Protein AF-A0A8B7TXT2-F1 (afdb_monomer)

Solvent-accessible surface area (backbone atoms only — not comparable to full-atom values): 15147 Å² total; per-residue (Å²): 111,70,70,53,47,56,46,61,75,73,48,87,70,88,47,69,40,81,51,69,92,66,70,49,79,42,68,74,52,73,69,50,49,53,49,41,56,49,50,52,53,50,41,53,75,56,65,44,59,20,39,30,35,56,50,31,42,96,81,23,42,71,32,60,69,63,49,44,56,52,48,63,69,48,54,93,42,52,37,31,38,22,54,48,56,33,70,84,75,78,83,69,78,83,74,78,90,77,86,91,83,85,85,86,85,90,86,89,81,90,74,87,79,78,81,76,83,74,83,67,81,56,61,40,24,47,59,32,59,38,72,52,60,72,65,43,50,56,48,41,50,74,63,64,35,52,30,38,38,29,13,35,62,44,93,21,23,72,76,9,29,70,50,42,21,53,49,39,68,67,35,70,79,70,33,45,52,23,44,28,31,87,49,42,80,89,46,42,65,63,42,38,72,66,33,67,47,92,50,74,45,67,71,46,61,44,82,41,78,51,90,67,85,76,82,75,83,91,65,77,86,75,98,56,91,86,61,66,92,52,56,43,80,42,74,34,69,66,54,48,52,52,41,50,54,56,46,62,74,66,78,112

Radius of gyration: 21.31 Å; Cα contacts (8 Å, |Δi|>4): 380; chains: 1; bounding box: 60×51×44 Å

Foldseek 3Di:
DVVLLVVVVVDDDAAEDEQDQDEAAQADDPVSLVSSLVVLLVCVVSPHQAYEEFHADPQQAGPLVSLLVNVVSNPPHAYEQWWAQYDPPDPDPPPDDDDDDDDDDDDDDDDDPPPPPPPPRQTAGSLLSHPDNLVRLVSCLVSDHQEYEHCLNDS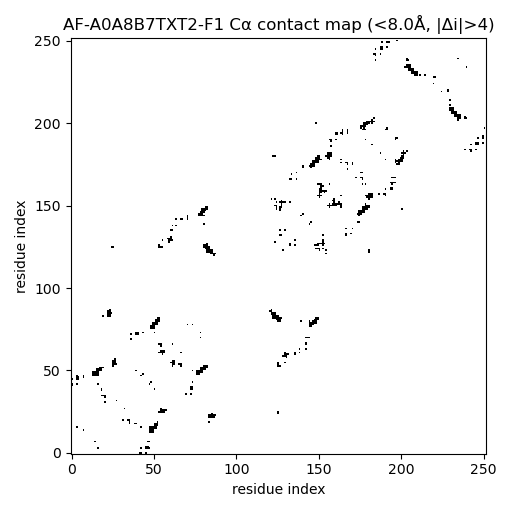HVQVNLVSLQVSCVSCVNSHQYAGGHPDFLVCLLVSCVSRVHPHYDDQQWDKDFAPDPDDDLVDDDDDDNSDDPRIDIDRDPVRVVSSVVSSVVRND

Sequence (252 aa):
MGVLQVVKQSVQIPVFVMIRPRGGDFLYSDREIEVMKTDIRLAKLYGADGLVFGALTEDGHIDKELCMSLVAICRPLPVTFHRGKGLLADMQPRKGSFPPSLQQPNVQSPCPSTSRNISSVLFISAFDMVHDPVAALETLLTLGFERVLTSGCDSSALEGLPLIKRLIDQAKGRIVVMPGGGITDRNLQRILEGSGATEFHCSARSSRDSGMKFRNSSVAMGASLANSEYSLKVTDVAKVRTLNAIAKNILV

Mean predicted aligned error: 9.63 Å

InterPro domains:
  IPR005627 CutC-like [PF03932] (2-91)
  IPR005627 CutC-like [PF03932] (121-205)
  IPR005627 CutC-like [PTHR12598] (122-251)
  IPR036822 CutC-like domain superfamily [G3DSA:3.20.20.380] (1-95)
  IPR036822 CutC-like domain superfamily [G3DSA:3.20.20.380] (113-252)
  IPR036822 CutC-like domain superfamily [SSF110395] (1-84)
  IPR036822 CutC-like domain superfamily [SSF110395] (120-248)

Organism: Castor canadensis (NCBI:txid51338)

Nearest PDB structures (foldseek):
  3iwp-assembly4_B  TM=9.963E-01  e=4.853E-33  Homo sapiens
  3iwp-assembly4_A  TM=9.933E-01  e=7.835E-33  Homo sapiens
  3iwp-assembly5_C  TM=9.951E-01  e=8.832E-33  Homo sapiens
  3iwp-assembly5_D  TM=9.952E-01  e=3.106E-32  Homo sapiens
  3iwp-assembly3_I  TM=9.930E-01  e=1.231E-31  Homo sapiens

Secondary structure (DSSP, 8-state):
-HHHHHHHHH--S--EEE--SSSS-S---HHHHHHHHHHHHHHHHTT-SEEEE--B-TTS-B-HHHHHHHHHHHTTS-EEE-------------PPP----------------------------TGGG-S-HHHHHHHHHHHT-SEEEESSSSSSTTTTHHHHHHHHHHHTTSSEEEEBSS--TTTHHHHHHHH--S--B---EEEEE-S-SS---S---SS-TTS-TTEEEEE-HHHHHHHHHHHHHH--

pLDDT: mean 82.76, std 24.38, range [23.81, 98.44]

Structure (mmCIF, N/CA/C/O backbone):
data_AF-A0A8B7TXT2-F1
#
_entry.id   AF-A0A8B7TXT2-F1
#
loop_
_atom_site.group_PDB
_atom_site.id
_atom_site.type_symbol
_atom_site.label_atom_id
_atom_site.label_alt_id
_atom_site.label_comp_id
_atom_site.label_asym_id
_atom_site.label_entity_id
_atom_site.label_seq_id
_atom_site.pdbx_PDB_ins_code
_atom_site.Cartn_x
_atom_site.Cartn_y
_atom_site.Cartn_z
_atom_site.occupancy
_atom_site.B_iso_or_equiv
_atom_site.auth_seq_id
_atom_site.auth_comp_id
_atom_site.auth_asym_id
_atom_site.auth_atom_id
_atom_site.pdbx_PDB_model_num
ATOM 1 N N . MET A 1 1 ? 5.203 -16.714 -3.220 1.00 90.94 1 MET A N 1
ATOM 2 C CA . MET A 1 1 ? 3.821 -17.244 -3.119 1.00 90.94 1 MET A CA 1
ATOM 3 C C . MET A 1 1 ? 3.490 -17.965 -1.814 1.00 90.94 1 MET A C 1
ATOM 5 O O . MET A 1 1 ? 2.413 -17.703 -1.301 1.00 90.94 1 MET A O 1
ATOM 9 N N . GLY A 1 2 ? 4.368 -18.791 -1.222 1.00 96.44 2 GLY A N 1
ATOM 10 C CA . GLY A 1 2 ? 4.027 -19.555 -0.001 1.00 96.44 2 GLY A CA 1
ATOM 11 C C . GLY A 1 2 ? 3.488 -18.729 1.181 1.00 96.44 2 GLY A C 1
ATOM 12 O O . GLY A 1 2 ? 2.535 -19.143 1.831 1.00 96.44 2 GLY A O 1
ATOM 13 N N . VAL A 1 3 ? 4.014 -17.515 1.403 1.00 96.62 3 VAL A N 1
ATOM 14 C CA . VAL A 1 3 ? 3.495 -16.597 2.438 1.00 96.62 3 VAL A CA 1
ATOM 15 C C . VAL A 1 3 ? 2.016 -16.269 2.216 1.00 96.62 3 VAL A C 1
ATOM 17 O O . VAL A 1 3 ? 1.248 -16.298 3.168 1.00 96.62 3 VAL A O 1
ATOM 20 N N . LEU A 1 4 ? 1.601 -15.997 0.974 1.00 96.38 4 LEU A N 1
ATOM 21 C CA . LEU A 1 4 ? 0.206 -15.674 0.667 1.00 96.38 4 LEU A CA 1
ATOM 22 C C . LEU A 1 4 ? -0.718 -16.846 1.005 1.00 96.38 4 LEU A C 1
ATOM 24 O O . LEU A 1 4 ? -1.736 -16.642 1.655 1.00 96.38 4 LEU A O 1
ATOM 28 N N . GLN A 1 5 ? -0.337 -18.064 0.616 1.00 96.94 5 GLN A N 1
ATOM 29 C CA . GLN A 1 5 ? -1.146 -19.260 0.858 1.00 96.94 5 GLN A CA 1
ATOM 30 C C . GLN A 1 5 ? -1.362 -19.502 2.356 1.00 96.94 5 GLN A C 1
ATOM 32 O O . GLN A 1 5 ? -2.498 -19.666 2.793 1.00 96.94 5 GLN A O 1
ATOM 37 N N . VAL A 1 6 ? -0.290 -19.456 3.153 1.00 98.12 6 VAL A N 1
ATOM 38 C CA . VAL A 1 6 ? -0.389 -19.646 4.610 1.00 98.12 6 VAL A CA 1
ATOM 39 C C . VAL A 1 6 ? -1.186 -18.511 5.256 1.00 98.12 6 VAL A C 1
ATOM 41 O O . VAL A 1 6 ? -2.023 -18.763 6.123 1.00 98.12 6 VAL A O 1
ATOM 44 N N . VAL A 1 7 ? -0.990 -17.262 4.814 1.00 97.56 7 VAL A N 1
ATOM 45 C CA . VAL A 1 7 ? -1.747 -16.112 5.333 1.00 97.56 7 VAL A CA 1
ATOM 46 C C . VAL A 1 7 ? -3.237 -16.272 5.036 1.00 97.56 7 VAL A C 1
ATOM 48 O O . VAL A 1 7 ? -4.035 -16.134 5.957 1.00 97.56 7 VAL A O 1
ATOM 51 N N . LYS A 1 8 ? -3.625 -16.642 3.809 1.00 96.81 8 LYS A N 1
ATOM 52 C CA . LYS A 1 8 ? -5.033 -16.856 3.429 1.00 96.81 8 LYS A CA 1
ATOM 53 C C . LYS A 1 8 ? -5.709 -18.001 4.183 1.00 96.81 8 LYS A C 1
ATOM 55 O O . LYS A 1 8 ? -6.922 -17.969 4.341 1.00 96.81 8 LYS A O 1
ATOM 60 N N . GLN A 1 9 ? -4.950 -18.974 4.683 1.00 97.38 9 GLN A N 1
ATOM 61 C CA . GLN A 1 9 ? -5.467 -20.020 5.575 1.00 97.38 9 GLN A CA 1
ATOM 62 C C . GLN A 1 9 ? -5.599 -19.558 7.035 1.00 97.38 9 GLN A C 1
ATOM 64 O O . GLN A 1 9 ? -6.315 -20.179 7.815 1.00 97.38 9 GLN A O 1
ATOM 69 N N . SER A 1 10 ? -4.906 -18.483 7.416 1.00 97.81 10 SER A N 1
ATOM 70 C CA . SER A 1 10 ? -4.797 -18.028 8.807 1.00 97.81 10 SER A CA 1
ATOM 71 C C . SER A 1 10 ? -5.644 -16.794 9.122 1.00 97.81 10 SER A C 1
ATOM 73 O O . SER A 1 10 ? -5.813 -16.457 10.294 1.00 97.81 10 SER A O 1
ATOM 75 N N . VAL A 1 11 ? -6.148 -16.082 8.107 1.00 96.56 11 VAL A N 1
ATOM 76 C CA . VAL A 1 11 ? -6.888 -14.826 8.285 1.00 96.56 11 VAL A CA 1
ATOM 77 C C . VAL A 1 11 ? -8.151 -14.786 7.431 1.00 96.56 11 VAL A C 1
ATOM 79 O O . VAL A 1 11 ? -8.185 -15.309 6.323 1.00 96.56 11 VAL A O 1
ATOM 82 N N . GLN A 1 12 ? -9.181 -14.120 7.953 1.00 97.00 12 GLN A N 1
ATOM 83 C CA . GLN A 1 12 ? -10.459 -13.906 7.257 1.00 97.00 12 GLN A CA 1
ATOM 84 C C . GLN A 1 12 ? -10.579 -12.496 6.662 1.00 97.00 12 GLN A C 1
ATOM 86 O O . GLN A 1 12 ? -11.418 -12.256 5.801 1.00 97.00 12 GLN A O 1
ATOM 91 N N . ILE A 1 13 ? -9.752 -11.554 7.127 1.00 95.88 13 ILE A N 1
ATOM 92 C CA . ILE A 1 13 ? -9.714 -10.193 6.586 1.00 95.88 13 ILE A CA 1
ATOM 93 C C . ILE A 1 13 ? -9.155 -10.190 5.153 1.00 95.88 13 ILE A C 1
ATOM 95 O O . ILE A 1 13 ? -8.331 -11.053 4.836 1.00 95.88 13 ILE A O 1
ATOM 99 N N . PRO A 1 14 ? -9.537 -9.215 4.305 1.00 97.00 14 PRO A N 1
ATOM 100 C CA . PRO A 1 14 ? -8.966 -9.075 2.969 1.00 97.00 14 PRO A CA 1
ATOM 101 C C . PRO A 1 14 ? -7.438 -8.928 2.995 1.00 97.00 14 PRO A C 1
ATOM 103 O O . PRO A 1 14 ? -6.883 -8.166 3.791 1.00 97.00 14 PRO A O 1
ATOM 106 N N . VAL A 1 15 ? -6.757 -9.635 2.096 1.00 96.00 15 VAL A N 1
ATOM 107 C CA . VAL A 1 15 ? -5.299 -9.658 1.950 1.00 96.00 15 VAL A CA 1
ATOM 108 C C . VAL A 1 15 ? -4.921 -9.120 0.578 1.00 96.00 15 VAL A C 1
ATOM 110 O O . VAL A 1 15 ? -5.117 -9.767 -0.452 1.00 96.00 15 VAL A O 1
ATOM 113 N N . PHE A 1 16 ? -4.335 -7.926 0.580 1.00 96.50 16 PHE A N 1
ATOM 114 C CA . PHE A 1 16 ? -3.838 -7.266 -0.621 1.00 96.50 16 PHE A CA 1
ATOM 115 C C . PHE A 1 16 ? -2.361 -7.608 -0.845 1.00 96.50 16 PHE A C 1
ATOM 117 O O . PHE A 1 16 ? -1.556 -7.562 0.089 1.00 96.50 16 PHE A O 1
ATOM 124 N N . VAL A 1 17 ? -1.993 -7.940 -2.084 1.00 95.75 17 VAL A N 1
ATOM 125 C CA . VAL A 1 17 ? -0.640 -8.405 -2.428 1.00 95.75 17 VAL A CA 1
ATOM 126 C C . VAL A 1 17 ? 0.169 -7.320 -3.123 1.00 95.75 17 VAL A C 1
ATOM 128 O O . VAL A 1 17 ? -0.293 -6.668 -4.058 1.00 95.75 17 VAL A O 1
ATOM 131 N N . MET A 1 18 ? 1.412 -7.168 -2.663 1.00 95.00 18 MET A N 1
ATOM 132 C CA . MET A 1 18 ? 2.400 -6.295 -3.279 1.00 95.00 18 MET A CA 1
ATOM 133 C C . MET A 1 18 ? 2.928 -6.881 -4.581 1.00 95.00 18 MET A C 1
ATOM 135 O O . MET A 1 18 ? 3.509 -7.964 -4.561 1.00 95.00 18 MET A O 1
ATOM 139 N N . ILE A 1 19 ? 2.824 -6.127 -5.669 1.00 95.25 19 ILE A N 1
ATOM 140 C CA . ILE A 1 19 ? 3.450 -6.442 -6.951 1.00 95.25 19 ILE A CA 1
ATOM 141 C C . ILE A 1 19 ? 4.533 -5.397 -7.199 1.00 95.25 19 ILE A C 1
ATOM 143 O O . ILE A 1 19 ? 4.273 -4.293 -7.676 1.00 95.25 19 ILE A O 1
ATOM 147 N N . ARG A 1 20 ? 5.762 -5.736 -6.802 1.00 95.12 20 ARG A N 1
ATOM 148 C CA . ARG A 1 20 ? 6.929 -4.870 -6.974 1.00 95.12 20 ARG A CA 1
ATOM 149 C C . ARG A 1 20 ? 8.204 -5.716 -7.058 1.00 95.12 20 ARG A C 1
ATOM 151 O O . ARG A 1 20 ? 8.616 -6.256 -6.030 1.00 95.12 20 ARG A O 1
ATOM 158 N N . PRO A 1 21 ? 8.845 -5.813 -8.234 1.00 94.12 21 PRO A N 1
ATOM 159 C CA . PRO A 1 21 ? 9.906 -6.791 -8.471 1.00 94.12 21 PRO A CA 1
ATOM 160 C C . PRO A 1 21 ? 11.218 -6.443 -7.752 1.00 94.12 21 PRO A C 1
ATOM 162 O O . PRO A 1 21 ? 12.011 -7.333 -7.458 1.00 94.12 21 PRO A O 1
ATOM 165 N N . ARG A 1 22 ? 11.447 -5.162 -7.420 1.00 92.56 22 ARG A N 1
ATOM 166 C CA . ARG A 1 22 ? 12.665 -4.698 -6.733 1.00 92.56 22 ARG A CA 1
ATOM 167 C C . ARG A 1 22 ? 12.460 -3.462 -5.849 1.00 92.56 22 ARG A C 1
ATOM 169 O O . ARG A 1 22 ? 11.394 -2.849 -5.810 1.00 92.56 22 ARG A O 1
ATOM 176 N N . GLY A 1 23 ? 13.502 -3.109 -5.095 1.00 87.25 23 GLY A N 1
ATOM 177 C CA . GLY A 1 23 ? 13.638 -1.792 -4.461 1.00 87.25 23 GLY A CA 1
ATOM 178 C C . GLY A 1 23 ? 14.005 -0.688 -5.465 1.00 87.25 23 GLY A C 1
ATOM 179 O O . GLY A 1 23 ? 14.242 -0.971 -6.636 1.00 87.25 23 GLY A O 1
ATOM 180 N N . GLY A 1 24 ? 14.094 0.558 -4.990 1.00 88.81 24 GLY A N 1
ATOM 181 C CA . GLY A 1 24 ? 14.496 1.708 -5.817 1.00 88.81 24 GLY A CA 1
ATOM 182 C C . GLY 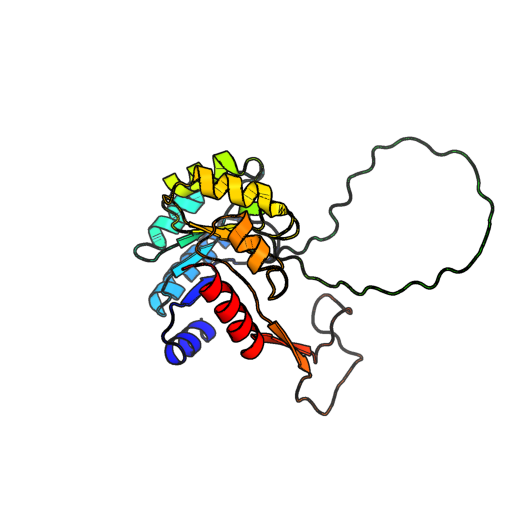A 1 24 ? 13.315 2.456 -6.441 1.00 88.81 24 GLY A C 1
ATOM 183 O O . GLY A 1 24 ? 12.299 2.641 -5.769 1.00 88.81 24 GLY A O 1
ATOM 184 N N . ASP A 1 25 ? 13.474 2.900 -7.686 1.00 91.56 25 ASP A N 1
ATOM 185 C CA . ASP A 1 25 ? 12.461 3.623 -8.467 1.00 91.56 25 ASP A CA 1
ATOM 186 C C . ASP A 1 25 ? 11.243 2.752 -8.868 1.00 91.56 25 ASP A C 1
ATOM 188 O O . ASP A 1 25 ? 11.048 1.626 -8.388 1.00 91.56 25 ASP A O 1
ATOM 192 N N . PHE A 1 26 ? 10.395 3.33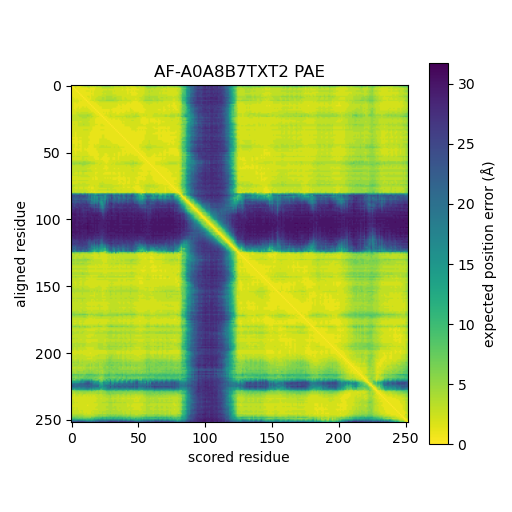1 -9.722 1.00 94.56 26 PHE A N 1
ATOM 193 C CA . PHE A 1 26 ? 9.199 2.721 -10.308 1.00 94.56 26 PHE A CA 1
ATOM 194 C C . PHE A 1 26 ? 9.220 2.779 -11.845 1.00 94.56 26 PHE A C 1
ATOM 196 O O . PHE A 1 26 ? 8.163 2.707 -12.470 1.00 94.56 26 PHE A O 1
ATOM 203 N N . LEU A 1 27 ? 10.413 2.926 -12.428 1.00 95.25 27 LEU A N 1
ATOM 204 C CA . LEU A 1 27 ? 10.644 2.876 -13.867 1.00 95.25 27 LEU A CA 1
ATOM 205 C C . LEU A 1 27 ? 11.075 1.452 -14.212 1.00 95.25 27 LEU A C 1
ATOM 207 O O . LEU A 1 27 ? 12.189 1.039 -13.888 1.00 95.25 27 LEU A O 1
ATOM 211 N N . TYR A 1 28 ? 10.174 0.672 -14.799 1.00 96.38 28 TYR A N 1
ATOM 212 C CA . TYR A 1 28 ? 10.391 -0.760 -14.991 1.00 96.38 28 TYR A CA 1
ATOM 213 C C . TYR A 1 28 ? 10.835 -1.090 -16.410 1.00 96.38 28 TYR A C 1
ATOM 215 O O . TYR A 1 28 ? 10.273 -0.597 -17.381 1.00 96.38 28 TYR A O 1
ATOM 223 N N . SER A 1 29 ? 11.813 -1.984 -16.521 1.00 98.00 29 SER A N 1
ATOM 224 C CA . SER A 1 29 ? 12.171 -2.607 -17.797 1.00 98.00 29 SER A CA 1
ATOM 225 C C . SER A 1 29 ? 11.120 -3.630 -18.241 1.00 98.00 29 SER A C 1
ATOM 227 O O . SER A 1 29 ? 10.403 -4.197 -17.414 1.00 98.00 29 SER A O 1
ATOM 229 N N . ASP A 1 30 ? 11.103 -3.976 -19.529 1.00 98.06 30 ASP A N 1
ATOM 230 C CA . ASP A 1 30 ? 10.181 -4.981 -20.085 1.00 98.06 30 ASP A CA 1
ATOM 231 C C . ASP A 1 30 ? 10.211 -6.316 -19.327 1.00 98.06 30 ASP A C 1
ATOM 233 O O . ASP A 1 30 ? 9.176 -6.922 -19.054 1.00 98.06 30 ASP A O 1
ATOM 237 N N . ARG A 1 31 ? 11.403 -6.770 -18.917 1.00 98.38 31 ARG A N 1
ATOM 238 C CA . ARG A 1 31 ? 11.552 -8.020 -18.155 1.00 98.38 31 ARG A CA 1
ATOM 239 C C . ARG A 1 31 ? 10.926 -7.921 -16.767 1.00 98.38 31 ARG A C 1
ATOM 241 O O . ARG A 1 31 ? 10.328 -8.885 -16.298 1.00 98.38 31 ARG A O 1
ATOM 248 N N . GLU A 1 32 ? 11.053 -6.773 -16.111 1.00 98.38 32 GLU A N 1
ATOM 249 C CA . GLU A 1 32 ? 10.435 -6.527 -14.806 1.00 98.38 32 GLU A CA 1
ATOM 250 C C . GLU A 1 32 ? 8.916 -6.448 -14.922 1.00 98.38 32 GLU A C 1
ATOM 252 O O . GLU A 1 32 ? 8.208 -6.995 -14.077 1.00 98.38 32 GLU A O 1
ATOM 257 N N . ILE A 1 33 ? 8.416 -5.853 -16.004 1.00 98.25 33 ILE A N 1
ATOM 258 C CA . ILE A 1 33 ? 6.989 -5.813 -16.322 1.00 98.25 33 ILE A CA 1
ATOM 259 C C . ILE A 1 33 ? 6.440 -7.234 -16.514 1.00 98.25 33 ILE A C 1
ATOM 261 O O . ILE A 1 33 ? 5.393 -7.563 -15.956 1.00 98.25 33 ILE A O 1
ATOM 265 N N . GLU A 1 34 ? 7.141 -8.116 -17.232 1.00 98.19 34 GLU A N 1
ATOM 266 C CA . GLU A 1 34 ? 6.710 -9.514 -17.396 1.00 98.19 34 GLU A CA 1
ATOM 267 C C . GLU A 1 34 ? 6.713 -10.303 -16.077 1.00 98.19 34 GLU A C 1
ATOM 269 O O . GLU A 1 34 ? 5.802 -11.104 -15.824 1.00 98.19 34 GLU A O 1
ATOM 274 N N . VAL A 1 35 ? 7.675 -10.029 -15.188 1.00 98.38 35 VAL A N 1
ATOM 275 C CA . VAL A 1 35 ? 7.662 -10.559 -13.813 1.00 98.38 35 VAL A CA 1
ATOM 276 C C . VAL A 1 35 ? 6.418 -10.071 -13.071 1.00 98.38 35 VAL A C 1
ATOM 278 O O . VAL A 1 35 ? 5.671 -10.890 -12.538 1.00 98.38 35 VAL A O 1
ATOM 281 N N . MET A 1 36 ? 6.123 -8.768 -13.106 1.00 98.06 36 MET A N 1
ATOM 282 C CA . MET A 1 36 ? 4.937 -8.194 -12.457 1.00 98.06 36 MET A CA 1
ATOM 283 C C . MET A 1 36 ? 3.634 -8.809 -12.974 1.00 98.06 36 MET A C 1
ATOM 285 O O . MET A 1 36 ? 2.774 -9.186 -12.177 1.00 98.06 36 MET A O 1
ATOM 289 N N . LYS A 1 37 ? 3.482 -8.961 -14.296 1.00 98.44 37 LYS A N 1
ATOM 290 C CA . LYS A 1 37 ? 2.308 -9.608 -14.908 1.00 98.44 37 LYS A CA 1
ATOM 291 C C . LYS A 1 37 ? 2.152 -11.053 -14.435 1.00 98.44 37 LYS A C 1
ATOM 293 O O . LYS A 1 37 ? 1.035 -11.499 -14.166 1.00 98.44 37 LYS A O 1
ATOM 298 N N . THR A 1 38 ? 3.257 -11.785 -14.325 1.00 98.44 38 THR A N 1
ATOM 299 C CA . THR A 1 38 ? 3.261 -13.169 -13.835 1.00 98.44 38 THR A CA 1
ATOM 300 C C . THR A 1 38 ? 2.875 -13.233 -12.359 1.00 98.44 38 THR A C 1
ATOM 302 O O . THR A 1 38 ? 1.982 -14.002 -11.998 1.00 98.44 38 THR A O 1
ATOM 305 N N . ASP A 1 39 ? 3.450 -12.371 -11.522 1.00 98.19 39 ASP A N 1
ATOM 306 C CA . ASP A 1 39 ? 3.133 -12.296 -10.095 1.00 98.19 39 ASP A CA 1
ATOM 307 C C . ASP A 1 39 ? 1.678 -11.891 -9.843 1.00 98.19 39 ASP A C 1
ATOM 309 O O . ASP A 1 39 ? 1.045 -12.445 -8.947 1.00 98.19 39 ASP A O 1
ATOM 313 N N . ILE A 1 40 ? 1.098 -11.004 -10.662 1.00 97.94 40 ILE A N 1
ATOM 314 C CA . ILE A 1 40 ? -0.337 -10.676 -10.610 1.00 97.94 40 ILE A CA 1
ATOM 315 C C . ILE A 1 40 ? -1.180 -11.935 -10.826 1.00 97.94 40 ILE A C 1
ATOM 317 O O . ILE A 1 40 ? -2.087 -12.217 -10.040 1.00 97.94 40 ILE A O 1
ATOM 321 N N . ARG A 1 41 ? -0.892 -12.710 -11.880 1.00 98.31 41 ARG A N 1
ATOM 322 C CA . ARG A 1 41 ? -1.646 -13.936 -12.194 1.00 98.31 41 ARG A CA 1
ATOM 323 C C . ARG A 1 41 ? -1.523 -14.961 -11.070 1.00 98.31 41 ARG A C 1
ATOM 325 O O . ARG A 1 41 ? -2.530 -15.542 -10.668 1.00 98.31 41 ARG A O 1
ATOM 332 N N . LEU A 1 42 ? -0.319 -15.147 -10.531 1.00 98.31 42 LEU A N 1
ATOM 333 C CA . LEU A 1 42 ? -0.084 -16.055 -9.410 1.00 98.31 42 LEU A CA 1
ATOM 334 C C . LEU A 1 42 ? -0.788 -15.573 -8.138 1.00 98.31 42 LEU A C 1
ATOM 336 O O . LEU A 1 42 ? -1.421 -16.372 -7.455 1.00 98.31 42 LEU A O 1
ATOM 340 N N . ALA A 1 43 ? -0.724 -14.282 -7.813 1.00 97.75 43 ALA A N 1
ATOM 341 C CA . ALA A 1 43 ? -1.398 -13.720 -6.645 1.00 97.75 43 ALA A CA 1
ATOM 342 C C . ALA A 1 43 ? -2.913 -13.949 -6.705 1.00 97.75 43 ALA A C 1
ATOM 344 O O . ALA A 1 43 ? -3.497 -14.393 -5.717 1.00 97.75 43 ALA A O 1
ATOM 345 N N . LYS A 1 44 ? -3.530 -13.744 -7.876 1.00 97.44 44 LYS A N 1
ATOM 346 C CA . LYS A 1 44 ? -4.946 -14.072 -8.115 1.00 97.44 44 LYS A CA 1
ATOM 347 C C . LYS A 1 44 ? -5.223 -15.561 -7.919 1.00 97.44 44 LYS A C 1
ATOM 349 O O . LYS A 1 44 ? -6.138 -15.913 -7.184 1.00 97.44 44 LYS A O 1
ATOM 354 N N . LEU A 1 45 ? -4.412 -16.425 -8.535 1.00 97.69 45 LEU A N 1
ATOM 355 C CA . LEU A 1 45 ? -4.554 -17.882 -8.437 1.00 97.69 45 LEU A CA 1
ATOM 356 C C . LEU A 1 45 ? -4.515 -18.374 -6.982 1.00 97.69 45 LEU A C 1
ATOM 358 O O . LEU A 1 45 ? -5.256 -19.279 -6.615 1.00 97.69 45 LEU A O 1
ATOM 362 N N . TYR A 1 46 ? -3.673 -17.764 -6.150 1.00 97.44 46 TYR A N 1
ATOM 363 C CA . TYR A 1 46 ? -3.508 -18.129 -4.743 1.00 97.44 46 TYR A CA 1
ATOM 364 C C . TYR A 1 46 ? -4.393 -17.321 -3.777 1.00 97.44 46 TYR A C 1
ATOM 366 O O . TYR A 1 46 ? -4.175 -17.373 -2.566 1.00 97.44 46 TYR A O 1
ATOM 374 N N . GLY A 1 47 ? -5.408 -16.616 -4.290 1.00 96.31 47 GLY A N 1
ATOM 375 C CA . GLY A 1 47 ? -6.491 -16.049 -3.483 1.00 96.31 47 GLY A CA 1
ATOM 376 C C . GLY A 1 47 ? -6.229 -14.660 -2.902 1.00 96.31 47 GLY A C 1
ATOM 377 O O . GLY A 1 47 ? -6.754 -14.356 -1.833 1.00 96.31 47 GLY A O 1
ATOM 378 N N . ALA A 1 48 ? -5.419 -13.821 -3.556 1.00 96.38 48 ALA A N 1
ATOM 379 C CA . ALA A 1 48 ? -5.344 -12.402 -3.207 1.00 96.38 48 ALA A CA 1
ATOM 380 C C . ALA A 1 48 ? -6.722 -11.731 -3.347 1.00 96.38 48 ALA A C 1
ATOM 382 O O . ALA A 1 48 ? -7.420 -11.956 -4.333 1.00 96.38 48 ALA A O 1
ATOM 383 N N . ASP A 1 49 ? -7.082 -10.872 -2.391 1.00 96.19 49 ASP A N 1
ATOM 384 C CA . ASP A 1 49 ? -8.350 -10.124 -2.412 1.00 96.19 49 ASP A CA 1
ATOM 385 C C . ASP A 1 49 ? -8.201 -8.748 -3.076 1.00 96.19 49 ASP A C 1
ATOM 387 O O . ASP A 1 49 ? -9.184 -8.058 -3.318 1.00 96.19 49 ASP A O 1
ATOM 391 N N . GLY A 1 50 ? -6.964 -8.347 -3.370 1.00 94.75 50 GLY A N 1
ATOM 392 C CA . GLY A 1 50 ? -6.622 -7.089 -4.015 1.00 94.75 50 GLY A CA 1
ATOM 393 C C . GLY A 1 50 ? -5.138 -7.018 -4.350 1.00 94.75 50 GLY A C 1
ATOM 394 O O . GLY A 1 50 ? -4.327 -7.808 -3.852 1.00 94.75 50 GLY A O 1
ATOM 395 N N . LEU A 1 51 ? -4.771 -6.082 -5.217 1.00 95.25 51 LEU A N 1
ATOM 396 C CA . LEU A 1 51 ? -3.407 -5.940 -5.723 1.00 95.25 51 LEU A CA 1
ATOM 397 C C . LEU A 1 51 ? -2.902 -4.517 -5.574 1.00 95.25 51 LEU A C 1
ATOM 399 O O . LEU A 1 51 ? -3.664 -3.554 -5.510 1.00 95.25 51 LEU A O 1
ATOM 403 N N . VAL A 1 52 ? -1.586 -4.399 -5.456 1.00 95.38 52 VAL A N 1
ATOM 404 C CA . VAL A 1 52 ? -0.955 -3.160 -5.033 1.00 95.38 52 VAL A CA 1
ATOM 405 C C . VAL A 1 52 ? 0.339 -2.959 -5.821 1.00 95.38 52 VAL A C 1
ATOM 407 O O . VAL A 1 52 ? 1.273 -3.743 -5.667 1.00 95.38 52 VAL A O 1
ATOM 410 N N . PHE A 1 53 ? 0.399 -1.928 -6.666 1.00 94.69 53 PHE A N 1
ATOM 411 C CA . PHE A 1 53 ? 1.574 -1.573 -7.479 1.00 94.69 53 PHE A CA 1
ATOM 412 C C . PHE A 1 53 ? 1.564 -0.086 -7.853 1.00 94.69 53 PHE A C 1
ATOM 414 O O . PHE A 1 53 ? 0.602 0.622 -7.578 1.00 94.69 53 PHE A O 1
ATOM 421 N N . GLY A 1 54 ? 2.633 0.401 -8.474 1.00 93.56 54 GLY A N 1
ATOM 422 C CA . GLY A 1 54 ? 2.680 1.728 -9.084 1.00 93.56 54 GLY A CA 1
ATOM 423 C C . GLY A 1 54 ? 3.838 1.800 -10.068 1.00 93.56 54 GLY A C 1
ATOM 424 O O . GLY A 1 54 ? 4.859 1.164 -9.824 1.00 93.56 54 GLY A O 1
ATOM 425 N N . ALA A 1 55 ? 3.664 2.528 -11.167 1.00 95.38 55 ALA A N 1
ATOM 426 C CA . ALA A 1 55 ? 4.669 2.692 -12.211 1.00 95.38 55 ALA A CA 1
ATOM 427 C C . ALA A 1 55 ? 4.745 4.157 -12.641 1.00 95.38 55 ALA A C 1
ATOM 429 O O . ALA A 1 55 ? 3.711 4.826 -12.746 1.00 95.38 55 ALA A O 1
ATOM 430 N N . LEU A 1 56 ? 5.965 4.641 -12.861 1.00 95.88 56 LEU A N 1
ATOM 431 C CA . LEU A 1 56 ? 6.247 6.017 -13.247 1.00 95.88 56 LEU A CA 1
ATOM 432 C C . LEU A 1 56 ? 7.118 6.061 -14.501 1.00 95.88 56 LEU A C 1
ATOM 434 O O . LEU A 1 56 ? 7.921 5.161 -14.734 1.00 95.88 56 LEU A O 1
ATOM 438 N N . THR A 1 57 ? 6.987 7.145 -15.255 1.00 95.81 57 THR A N 1
ATOM 439 C CA . THR A 1 57 ? 7.910 7.516 -16.329 1.00 95.81 57 THR A CA 1
ATOM 440 C C . THR A 1 57 ? 9.161 8.195 -15.764 1.00 95.81 57 THR A C 1
ATOM 442 O O . THR A 1 57 ? 9.204 8.575 -14.591 1.00 95.81 57 THR A O 1
ATOM 445 N N . GLU A 1 58 ? 10.176 8.388 -16.611 1.00 95.25 58 GLU A N 1
ATOM 446 C CA . GLU A 1 58 ? 11.414 9.107 -16.264 1.00 95.25 58 GLU A CA 1
ATOM 447 C C . GLU A 1 58 ? 11.153 10.544 -15.784 1.00 95.25 58 GLU A C 1
ATOM 449 O O . GLU A 1 58 ? 11.829 11.026 -14.878 1.00 95.25 58 GLU A O 1
ATOM 454 N N . ASP A 1 59 ? 10.111 11.186 -16.319 1.00 94.75 59 ASP A N 1
ATOM 455 C CA . ASP A 1 59 ? 9.693 12.547 -15.956 1.00 94.75 59 ASP A CA 1
ATOM 456 C C . ASP A 1 59 ? 8.900 12.623 -14.637 1.00 94.75 59 ASP A C 1
ATOM 458 O O . ASP A 1 59 ? 8.429 13.690 -14.238 1.00 94.75 59 ASP A O 1
ATOM 462 N N . GLY A 1 60 ? 8.693 11.493 -13.952 1.00 92.00 60 GLY A N 1
ATOM 463 C CA . GLY A 1 60 ? 7.899 11.449 -12.723 1.00 92.00 60 GLY A CA 1
ATOM 464 C C . GLY A 1 60 ? 6.396 11.602 -12.971 1.00 92.00 60 GLY A C 1
ATOM 465 O O . GLY A 1 60 ? 5.666 12.115 -12.119 1.00 92.00 60 GLY A O 1
ATOM 466 N N . HIS A 1 61 ? 5.899 11.168 -14.128 1.00 94.44 61 HIS A N 1
ATOM 467 C CA . HIS A 1 61 ? 4.465 11.024 -14.383 1.00 94.44 61 HIS A CA 1
ATOM 468 C C . HIS A 1 61 ? 4.027 9.575 -14.189 1.00 94.44 61 HIS A C 1
ATOM 470 O O . HIS A 1 61 ? 4.844 8.663 -14.219 1.00 94.44 61 HIS A O 1
ATOM 476 N N . ILE A 1 62 ? 2.729 9.337 -13.994 1.00 94.25 62 ILE A N 1
ATOM 477 C CA . ILE A 1 62 ? 2.201 7.967 -13.988 1.00 94.25 62 ILE A CA 1
ATOM 478 C C . ILE A 1 62 ? 2.346 7.381 -15.389 1.00 94.25 62 ILE A C 1
ATOM 480 O O . ILE A 1 62 ? 1.856 7.967 -16.358 1.00 94.25 62 ILE A O 1
ATOM 484 N N . ASP A 1 63 ? 2.951 6.200 -15.478 1.00 96.56 63 ASP A N 1
ATOM 485 C CA . ASP A 1 63 ? 2.997 5.437 -16.720 1.00 96.56 63 ASP A CA 1
ATOM 486 C C . ASP A 1 63 ? 1.602 4.867 -17.019 1.00 96.56 63 ASP A C 1
ATOM 488 O O . ASP A 1 63 ? 1.177 3.847 -16.465 1.00 96.56 63 ASP A O 1
ATOM 492 N N . LYS A 1 64 ? 0.852 5.585 -17.859 1.00 95.56 64 LYS A N 1
ATOM 493 C CA . LYS A 1 64 ? -0.547 5.274 -18.174 1.00 95.56 64 LYS A CA 1
ATOM 494 C C . LYS A 1 64 ? -0.687 3.957 -18.922 1.00 95.56 64 LYS A C 1
ATOM 496 O O . LYS A 1 64 ? -1.607 3.199 -18.622 1.00 95.56 64 LYS A O 1
ATOM 501 N N . GLU A 1 65 ? 0.194 3.695 -19.882 1.00 96.19 65 GLU A N 1
ATOM 502 C CA . GLU A 1 65 ? 0.112 2.506 -20.729 1.00 96.19 65 GLU A CA 1
ATOM 503 C C . GLU A 1 65 ? 0.388 1.250 -19.903 1.00 96.19 65 GLU A C 1
ATOM 505 O O . GLU A 1 65 ? -0.422 0.314 -19.893 1.00 96.19 65 GLU A O 1
ATOM 510 N N . LEU A 1 66 ? 1.465 1.272 -19.115 1.00 95.62 66 LEU A N 1
ATOM 511 C CA . LEU A 1 66 ? 1.795 0.168 -18.227 1.00 95.62 66 LEU A CA 1
ATOM 512 C C . LEU A 1 66 ? 0.723 -0.026 -17.153 1.00 95.62 66 LEU A C 1
ATOM 514 O O . LEU A 1 66 ? 0.263 -1.149 -16.938 1.00 95.62 66 LEU A O 1
ATOM 518 N N . CYS A 1 67 ? 0.272 1.047 -16.497 1.00 95.94 67 CYS A N 1
ATOM 519 C CA . CYS A 1 67 ? -0.771 0.932 -15.479 1.00 95.94 67 CYS A CA 1
ATOM 520 C C . CYS A 1 67 ? -2.076 0.378 -16.059 1.00 95.94 67 CYS A C 1
ATOM 522 O O . CYS A 1 67 ? -2.675 -0.501 -15.443 1.00 95.94 67 CYS A O 1
ATOM 524 N N . MET A 1 68 ? -2.495 0.821 -17.248 1.00 94.12 68 MET A N 1
ATOM 525 C CA . MET A 1 68 ? -3.681 0.287 -17.925 1.00 94.12 68 MET A CA 1
ATOM 526 C C . MET A 1 68 ? -3.534 -1.215 -18.211 1.00 94.12 68 MET A C 1
ATOM 528 O O . MET A 1 68 ? -4.454 -1.988 -17.930 1.00 94.12 68 MET A O 1
ATOM 532 N N . SER A 1 69 ? -2.366 -1.639 -18.703 1.00 95.94 69 SER A N 1
ATOM 533 C CA . SER A 1 69 ? -2.042 -3.049 -18.958 1.00 95.94 69 SER A CA 1
ATOM 534 C C . SER A 1 69 ? -2.120 -3.898 -17.684 1.00 95.94 69 SER A C 1
ATOM 536 O O . SER A 1 69 ? -2.762 -4.950 -17.666 1.00 95.94 69 SER A O 1
ATOM 538 N N . LEU A 1 70 ? -1.534 -3.424 -16.581 1.00 95.69 70 LEU A N 1
ATOM 539 C CA . LEU A 1 70 ? -1.541 -4.142 -15.305 1.00 95.69 70 LEU A CA 1
ATOM 540 C C . LEU A 1 70 ? -2.941 -4.184 -14.674 1.00 95.69 70 LEU A C 1
ATOM 542 O O . LEU A 1 70 ? -3.381 -5.260 -14.268 1.00 95.69 70 LEU A O 1
ATOM 546 N N . VAL A 1 71 ? -3.679 -3.064 -14.656 1.00 93.50 71 VAL A N 1
ATOM 547 C CA . VAL A 1 71 ? -5.061 -3.008 -14.138 1.00 93.50 71 VAL A CA 1
ATOM 548 C C . VAL A 1 71 ? -5.964 -3.990 -14.886 1.00 93.50 71 VAL A C 1
ATOM 550 O O . VAL A 1 71 ? -6.754 -4.698 -14.255 1.00 93.50 71 VAL A O 1
ATOM 553 N N . ALA A 1 72 ? -5.824 -4.099 -16.211 1.00 95.31 72 ALA A N 1
ATOM 554 C CA . ALA A 1 72 ? -6.595 -5.054 -17.005 1.00 95.31 72 ALA A CA 1
ATOM 555 C C . ALA A 1 72 ? -6.379 -6.508 -16.546 1.00 95.31 72 ALA A C 1
ATOM 557 O O . ALA A 1 72 ? -7.336 -7.276 -16.463 1.00 95.31 72 ALA A O 1
ATOM 558 N N . ILE A 1 73 ? -5.147 -6.877 -16.179 1.00 96.81 73 ILE A N 1
ATOM 559 C CA . ILE A 1 73 ? -4.816 -8.222 -15.682 1.00 96.81 73 ILE A CA 1
ATOM 560 C C . ILE A 1 73 ? -5.301 -8.410 -14.233 1.00 96.81 73 ILE A C 1
ATOM 562 O O . ILE A 1 73 ? -5.689 -9.520 -13.849 1.00 96.81 73 ILE A O 1
ATOM 566 N N . CYS A 1 74 ? -5.321 -7.349 -13.422 1.00 94.06 74 CYS A N 1
ATOM 567 C CA . CYS A 1 74 ? -5.797 -7.391 -12.037 1.00 94.06 74 CYS A CA 1
ATOM 568 C C . CYS A 1 74 ? -7.299 -7.672 -11.921 1.00 94.06 74 CYS A C 1
ATOM 570 O O . CYS A 1 74 ? -7.703 -8.411 -11.018 1.00 94.06 74 CYS A O 1
ATOM 572 N N . ARG A 1 75 ? -8.119 -7.156 -12.847 1.00 93.00 75 ARG A N 1
ATOM 573 C CA . ARG A 1 75 ? -9.583 -7.320 -12.812 1.00 93.00 75 ARG A CA 1
ATOM 574 C C . ARG A 1 75 ? -10.013 -8.790 -12.652 1.00 93.00 75 ARG A C 1
ATOM 576 O O . ARG A 1 75 ? -9.404 -9.678 -13.256 1.00 93.00 75 ARG A O 1
ATOM 583 N N . PRO A 1 76 ? -11.050 -9.078 -11.845 1.00 96.44 76 PRO A N 1
ATOM 584 C CA . PRO A 1 76 ? -11.952 -8.127 -11.185 1.00 96.44 76 PRO A CA 1
ATOM 585 C C . PRO A 1 76 ? -11.459 -7.624 -9.814 1.00 96.44 76 PRO A C 1
ATOM 587 O O . PRO A 1 76 ? -12.231 -6.989 -9.109 1.00 96.44 76 PRO A O 1
ATOM 590 N N . LEU A 1 77 ? -10.220 -7.925 -9.403 1.00 93.00 77 LEU A N 1
ATOM 591 C CA . LEU A 1 77 ? -9.750 -7.546 -8.071 1.00 93.00 77 LEU A CA 1
ATOM 592 C C . LEU A 1 77 ? -9.525 -6.031 -7.942 1.00 93.00 77 LEU A C 1
ATOM 594 O O . LEU A 1 77 ? -9.019 -5.420 -8.890 1.00 93.00 77 LEU A O 1
ATOM 598 N N . PRO A 1 78 ? -9.805 -5.458 -6.757 1.00 92.38 78 PRO A N 1
ATOM 599 C CA . PRO A 1 78 ? -9.503 -4.070 -6.450 1.00 92.38 78 PRO A CA 1
ATOM 600 C C . PRO A 1 78 ? -8.000 -3.791 -6.503 1.00 92.38 78 PRO A C 1
ATOM 602 O O . PRO A 1 78 ? -7.175 -4.626 -6.107 1.00 92.38 78 PRO A O 1
ATOM 605 N N . VAL A 1 79 ? -7.636 -2.591 -6.963 1.00 92.25 79 VAL A N 1
ATOM 606 C CA . VAL A 1 79 ? -6.235 -2.173 -7.115 1.00 92.25 79 VAL A CA 1
ATOM 607 C C . VAL A 1 79 ? -5.953 -0.881 -6.352 1.00 92.25 79 VAL A C 1
ATOM 609 O O . VAL A 1 79 ? -6.667 0.114 -6.491 1.00 92.25 79 VAL A O 1
ATOM 612 N N . THR A 1 80 ? -4.864 -0.895 -5.584 1.00 90.75 80 THR A N 1
ATOM 613 C CA . THR A 1 80 ? -4.331 0.267 -4.862 1.00 90.75 80 THR A CA 1
ATOM 614 C C . THR A 1 80 ? -3.036 0.745 -5.511 1.00 90.75 80 THR A C 1
ATOM 616 O O . THR A 1 80 ? -2.075 -0.024 -5.608 1.00 90.75 80 THR A O 1
ATOM 619 N N . PHE A 1 81 ? -2.964 2.022 -5.886 1.00 86.88 81 PHE A N 1
ATOM 620 C CA . PHE A 1 81 ? -1.723 2.626 -6.367 1.00 86.88 81 PHE A CA 1
ATOM 621 C C . PHE A 1 81 ? -0.758 2.864 -5.197 1.00 86.88 81 PHE A C 1
ATOM 623 O O . PHE A 1 81 ? -1.133 3.449 -4.176 1.00 86.88 81 PHE A O 1
ATOM 630 N N . HIS A 1 82 ? 0.463 2.342 -5.306 1.00 74.25 82 HIS A N 1
ATOM 631 C CA . HIS A 1 82 ? 1.270 1.977 -4.142 1.00 74.25 82 HIS A CA 1
ATOM 632 C C . HIS A 1 82 ? 2.578 2.739 -3.908 1.00 74.25 82 HIS A C 1
ATOM 634 O O . HIS A 1 82 ? 3.151 3.383 -4.778 1.00 74.25 82 HIS A O 1
ATOM 640 N N . ARG A 1 83 ? 3.085 2.475 -2.693 1.00 54.84 83 ARG A N 1
ATOM 641 C CA . ARG A 1 83 ? 4.328 2.807 -2.030 1.00 54.84 83 ARG A CA 1
ATOM 642 C C . ARG A 1 83 ? 5.415 1.752 -1.816 1.00 54.84 83 ARG A C 1
ATOM 644 O O . ARG A 1 83 ? 5.562 1.171 -0.743 1.00 54.84 83 ARG A O 1
ATOM 651 N N . GLY A 1 84 ? 6.309 1.629 -2.782 1.00 35.72 84 GLY A N 1
ATOM 652 C CA . GLY A 1 84 ? 7.532 0.855 -2.624 1.00 35.72 84 GLY A CA 1
ATOM 653 C C . GLY A 1 84 ? 8.423 1.220 -1.418 1.00 35.72 84 GLY A C 1
ATOM 654 O O . GLY A 1 84 ? 8.445 2.329 -0.891 1.00 35.72 84 GLY A O 1
ATOM 655 N N . LYS A 1 85 ? 9.262 0.273 -0.988 1.00 37.72 85 LYS A N 1
ATOM 656 C CA . LYS A 1 85 ? 10.484 0.608 -0.239 1.00 37.72 85 LYS A CA 1
ATOM 657 C C . LYS A 1 85 ? 11.457 1.345 -1.173 1.00 37.72 85 LYS A C 1
ATOM 659 O O . LYS A 1 85 ? 12.046 0.704 -2.050 1.00 37.72 85 LYS A O 1
ATOM 664 N N . GLY A 1 86 ? 11.630 2.649 -0.991 1.00 35.69 86 GLY A N 1
ATOM 665 C CA . GLY A 1 86 ? 12.766 3.389 -1.536 1.00 35.69 86 GLY A CA 1
ATOM 666 C C . GLY A 1 86 ? 13.937 3.298 -0.559 1.00 35.69 86 GLY A C 1
ATOM 667 O O . GLY A 1 86 ? 13.766 3.570 0.625 1.00 35.69 86 GLY A O 1
ATOM 668 N N . LEU A 1 87 ? 15.115 2.880 -1.022 1.00 29.33 87 LEU A N 1
ATOM 669 C CA . LEU A 1 87 ? 16.349 3.303 -0.365 1.00 29.33 87 LEU A CA 1
ATOM 670 C C . LEU A 1 87 ? 16.639 4.686 -0.952 1.00 29.33 87 LEU A C 1
ATOM 672 O O . LEU A 1 87 ? 16.919 4.777 -2.143 1.00 29.33 87 LEU A O 1
ATOM 676 N N . LEU A 1 88 ? 16.561 5.749 -0.152 1.00 29.09 88 LEU A N 1
ATOM 677 C CA . LEU A 1 88 ? 17.264 6.981 -0.499 1.00 29.09 88 LEU A CA 1
ATOM 678 C C . LEU A 1 88 ? 18.752 6.698 -0.280 1.00 29.09 88 LEU A C 1
ATOM 680 O O . LEU A 1 88 ? 19.264 6.853 0.825 1.00 29.09 88 LEU A O 1
ATOM 684 N N . ALA A 1 89 ? 19.431 6.197 -1.310 1.00 25.08 89 ALA A N 1
ATOM 685 C CA . ALA A 1 89 ? 20.869 6.368 -1.398 1.00 25.08 89 ALA A CA 1
ATOM 686 C C . ALA A 1 89 ? 21.099 7.798 -1.899 1.00 25.08 89 ALA A C 1
ATOM 688 O O . ALA A 1 89 ? 20.900 8.081 -3.074 1.00 25.08 89 ALA A O 1
ATOM 689 N N . ASP A 1 90 ? 21.384 8.691 -0.953 1.00 27.27 90 ASP A N 1
ATOM 690 C CA . ASP A 1 90 ? 22.107 9.957 -1.105 1.00 27.27 90 ASP A CA 1
ATOM 691 C C . ASP A 1 90 ? 22.009 10.633 -2.494 1.00 27.27 90 ASP A C 1
ATOM 693 O O . ASP A 1 90 ? 22.968 10.681 -3.261 1.00 27.27 90 ASP A O 1
ATOM 697 N N . MET A 1 91 ? 20.848 11.213 -2.822 1.00 24.41 91 MET A N 1
ATOM 698 C CA . MET A 1 91 ? 20.792 12.269 -3.839 1.00 24.41 91 MET A CA 1
ATOM 699 C C . MET A 1 91 ? 21.322 13.554 -3.203 1.00 24.41 91 MET A C 1
ATOM 701 O O . MET A 1 91 ? 20.555 14.429 -2.799 1.00 24.41 91 MET A O 1
ATOM 705 N N . GLN A 1 92 ? 22.646 13.665 -3.073 1.00 23.81 92 GLN A N 1
ATOM 706 C CA . GLN A 1 92 ? 23.241 14.968 -2.809 1.00 23.81 92 GLN A CA 1
ATOM 707 C C . GLN A 1 92 ? 22.975 15.872 -4.019 1.00 23.81 92 GLN A C 1
ATOM 709 O O . GLN A 1 92 ? 23.250 15.467 -5.154 1.00 23.81 92 GLN A O 1
ATOM 714 N N . PRO A 1 93 ? 22.472 17.102 -3.825 1.00 26.97 93 PRO A N 1
ATOM 715 C CA . PRO A 1 93 ? 22.434 18.072 -4.905 1.00 26.97 93 PRO A CA 1
ATOM 716 C C . PRO A 1 93 ? 23.869 18.293 -5.390 1.00 26.97 93 PRO A C 1
ATOM 718 O O . PRO A 1 93 ? 24.757 18.589 -4.585 1.00 26.97 93 PRO A O 1
ATOM 721 N N . ARG A 1 94 ? 24.113 18.146 -6.702 1.00 26.25 94 ARG A N 1
ATOM 722 C CA . ARG A 1 94 ? 25.383 18.565 -7.308 1.00 26.25 94 ARG A CA 1
ATOM 723 C C . ARG A 1 94 ? 25.556 20.048 -6.990 1.00 26.25 94 ARG A C 1
ATOM 725 O O . ARG A 1 94 ? 24.892 20.892 -7.588 1.00 26.25 94 ARG A O 1
ATOM 732 N N . LYS A 1 95 ? 26.406 20.367 -6.013 1.00 30.08 95 LYS A N 1
ATOM 733 C CA . LYS A 1 95 ? 26.791 21.748 -5.737 1.00 30.08 95 LYS A CA 1
ATOM 734 C C . LYS A 1 95 ? 27.479 22.282 -6.986 1.00 30.08 95 LYS A C 1
ATOM 736 O O . LYS A 1 95 ? 28.479 21.725 -7.433 1.00 30.08 95 LYS A O 1
ATOM 741 N N . GLY A 1 96 ? 26.898 23.342 -7.540 1.00 29.83 96 GLY A N 1
ATOM 742 C CA . GLY A 1 96 ? 27.522 24.152 -8.571 1.00 29.83 96 GLY A CA 1
ATOM 743 C C . GLY A 1 96 ? 28.913 24.596 -8.126 1.00 29.83 96 GLY A C 1
ATOM 744 O O . GLY A 1 96 ? 29.147 24.944 -6.969 1.00 29.83 96 GLY A O 1
ATOM 745 N N . SER A 1 97 ? 29.835 24.526 -9.071 1.00 29.02 97 SER A N 1
ATOM 746 C CA . SER A 1 97 ? 31.221 24.956 -8.982 1.00 29.02 97 SER A CA 1
ATOM 747 C C . SER A 1 97 ? 31.337 26.467 -8.770 1.00 29.02 97 SER A C 1
ATOM 749 O O . SER A 1 97 ? 30.927 27.205 -9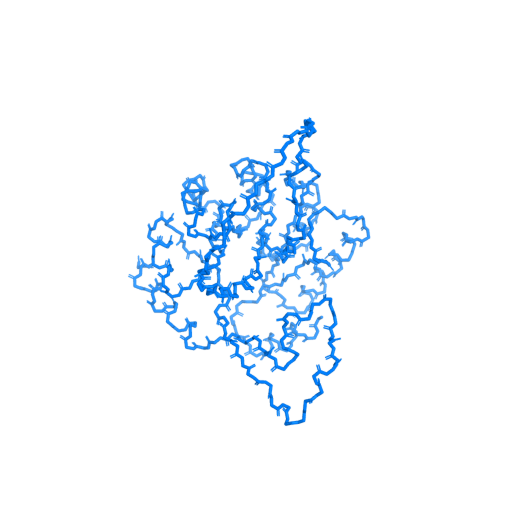.656 1.00 29.02 97 SER A O 1
ATOM 751 N N . PHE A 1 98 ? 31.968 26.913 -7.678 1.00 29.08 98 PHE A N 1
ATOM 752 C CA . PHE A 1 98 ? 32.690 28.196 -7.594 1.00 29.08 98 PHE A CA 1
ATOM 753 C C . PHE A 1 98 ? 33.880 28.076 -6.602 1.00 29.08 98 PHE A C 1
ATOM 755 O O . PHE A 1 98 ? 33.851 27.196 -5.739 1.00 29.08 98 PHE A O 1
ATOM 762 N N . PRO A 1 99 ? 34.966 28.860 -6.791 1.00 31.48 99 PRO A N 1
ATOM 763 C CA . PRO A 1 99 ? 36.362 28.459 -6.534 1.00 31.48 99 PRO A CA 1
ATOM 764 C C . PRO A 1 99 ? 36.863 28.728 -5.096 1.00 31.48 99 PRO A C 1
ATOM 766 O O . PRO A 1 99 ? 36.147 29.338 -4.302 1.00 31.48 99 PRO A O 1
ATOM 769 N N . PRO A 1 100 ? 38.087 28.272 -4.732 1.00 37.22 100 PRO A N 1
ATOM 770 C CA . PRO A 1 100 ? 38.552 28.260 -3.351 1.00 37.22 100 PRO A CA 1
ATOM 771 C C . PRO A 1 100 ? 39.313 29.536 -2.982 1.00 37.22 100 PRO A C 1
ATOM 773 O O . PRO A 1 100 ? 40.201 29.968 -3.715 1.00 37.22 100 PRO A O 1
ATOM 776 N N . SER A 1 101 ? 39.069 30.062 -1.781 1.00 28.61 101 SER A N 1
ATOM 777 C CA . SER A 1 101 ? 40.058 30.896 -1.095 1.00 28.61 101 SER A CA 1
ATOM 778 C C . SER A 1 101 ? 39.837 30.960 0.422 1.00 28.61 101 SER A C 1
ATOM 780 O O . SER A 1 101 ? 38.790 31.408 0.877 1.00 28.61 101 SER A O 1
ATOM 782 N N . LEU A 1 102 ? 40.911 30.599 1.141 1.00 31.45 102 LEU A N 1
ATOM 783 C CA . LEU A 1 102 ? 41.387 31.140 2.428 1.00 31.45 102 LEU A CA 1
ATOM 784 C C . LEU A 1 102 ? 40.836 30.572 3.762 1.00 31.45 102 LEU A C 1
ATOM 786 O O . LEU A 1 102 ? 39.810 30.986 4.28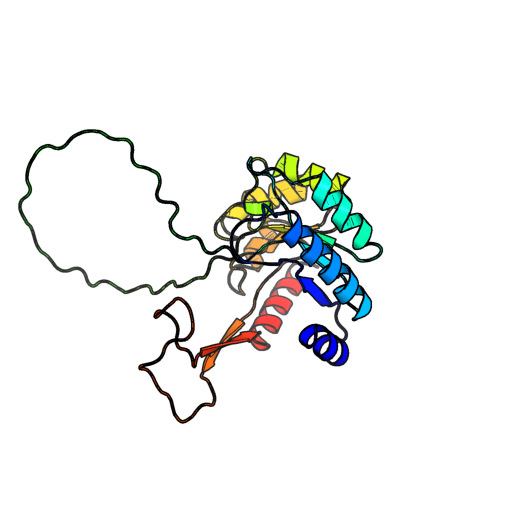1 1.00 31.45 102 LEU A O 1
ATOM 790 N N . GLN A 1 103 ? 41.643 29.646 4.310 1.00 30.47 103 GLN A N 1
ATOM 791 C CA . GLN A 1 103 ? 42.194 29.566 5.683 1.00 30.47 103 GLN A CA 1
ATOM 792 C C . GLN A 1 103 ? 41.278 29.745 6.920 1.00 30.47 103 GLN A C 1
ATOM 794 O O . GLN A 1 103 ? 40.754 30.816 7.195 1.00 30.47 103 GLN A O 1
ATOM 799 N N . GLN A 1 104 ? 41.229 28.690 7.752 1.00 30.03 104 GLN A N 1
ATOM 800 C CA . GLN A 1 104 ? 40.820 28.726 9.170 1.00 30.03 104 GLN A CA 1
ATOM 801 C C . GLN A 1 104 ? 41.946 29.294 10.070 1.00 30.03 104 GLN A C 1
ATOM 803 O O . GLN A 1 104 ? 43.101 29.329 9.633 1.00 30.03 104 GLN A O 1
ATOM 808 N N . PRO A 1 105 ? 41.663 29.639 11.347 1.00 35.72 105 PRO A N 1
ATOM 809 C CA . PRO A 1 105 ? 41.884 28.626 12.394 1.00 35.72 105 PRO A CA 1
ATOM 810 C C . PRO A 1 105 ? 40.870 28.593 13.567 1.00 35.72 105 PRO A C 1
ATOM 812 O O . PRO A 1 105 ? 40.362 29.610 14.023 1.00 35.72 105 PRO A O 1
ATOM 815 N N . ASN A 1 106 ? 40.657 27.361 14.054 1.00 29.22 106 ASN A N 1
ATOM 816 C CA . ASN A 1 106 ? 40.410 26.877 15.427 1.00 29.22 106 ASN A CA 1
ATOM 817 C C . ASN A 1 106 ? 39.683 27.740 16.481 1.00 29.22 106 ASN A C 1
ATOM 819 O O . ASN A 1 106 ? 40.283 28.636 17.066 1.00 29.22 106 ASN A O 1
ATOM 823 N N . VAL A 1 107 ? 38.523 27.240 16.939 1.00 32.16 107 VAL A N 1
ATOM 824 C CA . VAL A 1 107 ? 38.170 27.160 18.375 1.00 32.16 107 VAL A CA 1
ATOM 825 C C . VAL A 1 107 ? 37.459 25.824 18.642 1.00 32.16 107 VAL A C 1
ATOM 827 O O . VAL A 1 107 ? 36.436 25.520 18.034 1.00 32.16 107 VAL A O 1
ATOM 830 N N . GLN A 1 108 ? 38.017 25.021 19.552 1.00 28.30 108 GLN A N 1
ATOM 831 C CA . GLN A 1 108 ? 37.414 23.807 20.110 1.00 28.30 108 GLN A CA 1
ATOM 832 C C . GLN A 1 108 ? 36.565 24.154 21.341 1.00 28.30 108 GLN A C 1
ATOM 834 O O . GLN A 1 108 ? 37.063 24.783 22.273 1.00 28.30 108 GLN A O 1
ATOM 839 N N . SER A 1 109 ? 35.329 23.656 21.402 1.00 28.39 109 SER A N 1
ATOM 840 C CA . SER A 1 109 ? 34.654 23.323 22.664 1.00 28.39 109 SER A CA 1
ATOM 841 C C . SER A 1 109 ? 33.640 22.181 22.440 1.00 28.39 109 SER A C 1
ATOM 843 O O . SER A 1 109 ? 33.049 22.092 21.360 1.00 28.39 109 SER A O 1
ATOM 845 N N . PRO A 1 110 ? 33.476 21.241 23.395 1.00 30.53 110 PRO A N 1
ATOM 846 C CA . PRO A 1 110 ? 32.754 19.995 23.154 1.00 30.53 110 PRO A CA 1
ATOM 847 C C . PRO A 1 110 ? 31.263 20.138 23.491 1.00 30.53 110 PRO A C 1
ATOM 849 O O . PRO A 1 110 ? 30.898 20.395 24.635 1.00 30.53 110 PRO A O 1
ATOM 852 N N . CYS A 1 111 ? 30.384 19.918 22.511 1.00 24.38 111 CYS A N 1
ATOM 853 C CA . CYS A 1 111 ? 28.961 19.664 22.759 1.00 24.38 111 CYS A CA 1
ATOM 854 C C . CYS A 1 111 ? 28.695 18.147 22.741 1.00 24.38 111 CYS A C 1
ATOM 856 O O . CYS A 1 111 ? 29.189 17.465 21.839 1.00 24.38 111 CYS A O 1
ATOM 858 N N . PRO A 1 112 ? 27.915 17.595 23.689 1.00 25.89 112 PRO A N 1
ATOM 859 C CA . PRO A 1 112 ? 27.616 16.171 23.724 1.00 25.89 112 PRO A CA 1
ATOM 860 C C . PRO A 1 112 ? 26.696 15.819 22.553 1.00 25.89 112 PRO A C 1
ATOM 862 O O . PRO A 1 112 ? 25.524 16.202 22.511 1.00 25.89 112 PRO A O 1
ATOM 865 N N . SER A 1 113 ? 27.231 15.083 21.583 1.00 25.88 113 SER A N 1
ATOM 866 C CA . SER A 1 113 ? 26.459 14.501 20.494 1.00 25.88 113 SER A CA 1
ATOM 867 C C . SER A 1 113 ? 25.544 13.417 21.062 1.00 25.88 113 SER A C 1
ATOM 869 O O . SER A 1 113 ? 25.914 12.260 21.255 1.00 25.88 113 SER A O 1
ATOM 871 N N . THR A 1 114 ? 24.295 13.790 21.330 1.00 24.62 114 THR A N 1
ATOM 872 C CA . THR A 1 114 ? 23.212 12.814 21.418 1.00 24.62 114 THR A CA 1
ATOM 873 C C . THR A 1 114 ? 23.065 12.192 20.036 1.00 24.62 114 THR A C 1
ATOM 875 O O . THR A 1 114 ? 22.483 12.776 19.124 1.00 24.62 114 THR A O 1
ATOM 878 N N . SER A 1 115 ? 23.647 11.003 19.872 1.00 25.16 115 SER A N 1
ATOM 879 C CA . SER A 1 115 ? 23.409 10.119 18.736 1.00 25.16 115 SER A CA 1
ATOM 880 C C . SER A 1 115 ? 21.917 9.789 18.685 1.00 25.16 115 SER A C 1
ATOM 882 O O . SER A 1 115 ? 21.433 8.830 19.288 1.00 25.16 115 SER A O 1
ATOM 884 N N . ARG A 1 116 ? 21.145 10.623 17.986 1.00 25.25 116 ARG A N 1
ATOM 885 C CA . ARG A 1 116 ? 19.825 10.235 17.504 1.00 25.25 116 ARG A CA 1
ATOM 886 C C . ARG A 1 116 ? 20.056 9.285 16.338 1.00 25.25 116 ARG A C 1
ATOM 888 O O . ARG A 1 116 ? 20.076 9.690 15.182 1.00 25.25 116 ARG A O 1
ATOM 895 N N . ASN A 1 117 ? 20.223 8.009 16.669 1.00 25.28 117 ASN A N 1
ATOM 896 C CA . ASN A 1 117 ? 20.075 6.900 15.735 1.00 25.28 117 ASN A CA 1
ATOM 897 C C . ASN A 1 117 ? 18.619 6.868 15.242 1.00 25.28 117 ASN A C 1
ATOM 899 O O . ASN A 1 117 ? 17.779 6.134 15.762 1.00 25.28 117 ASN A O 1
ATOM 903 N N . ILE A 1 118 ? 18.296 7.700 14.254 1.00 25.34 118 ILE A N 1
ATOM 904 C CA . ILE A 1 118 ? 17.033 7.627 13.519 1.00 25.34 118 ILE A CA 1
ATOM 905 C C . ILE A 1 118 ? 17.324 6.888 12.219 1.00 25.34 118 ILE A C 1
ATOM 907 O O . ILE A 1 118 ? 17.323 7.455 11.133 1.00 25.34 118 ILE A O 1
ATOM 911 N N . SER A 1 119 ? 17.556 5.582 12.313 1.00 25.66 119 SER A N 1
ATOM 912 C CA . SER A 1 119 ? 17.486 4.692 11.150 1.00 25.66 119 SER A CA 1
ATOM 913 C C . SER A 1 119 ? 16.011 4.415 10.821 1.00 25.66 119 SER A C 1
ATOM 915 O O . SER A 1 119 ? 15.544 3.271 10.820 1.00 25.66 119 SER A O 1
ATOM 917 N N . SER A 1 120 ? 15.223 5.471 10.603 1.00 26.52 120 SER A N 1
ATOM 918 C CA . SER A 1 120 ? 13.896 5.341 10.014 1.00 26.52 120 SER A CA 1
ATOM 919 C C . SER A 1 120 ? 14.093 5.076 8.531 1.00 26.52 120 SER A C 1
ATOM 921 O O . SER A 1 120 ? 14.343 5.990 7.757 1.00 26.52 120 SER A O 1
ATOM 923 N N . VAL A 1 121 ? 14.011 3.808 8.130 1.00 30.05 121 VAL A N 1
ATOM 924 C CA . VAL A 1 121 ? 13.862 3.439 6.719 1.00 30.05 121 VAL A CA 1
ATOM 925 C C . VAL A 1 121 ? 12.617 4.169 6.205 1.00 30.05 121 VAL A C 1
ATOM 927 O O . VAL A 1 121 ? 11.502 3.794 6.578 1.00 30.05 121 VAL A O 1
ATOM 930 N N . LEU A 1 122 ? 12.798 5.245 5.432 1.00 31.31 122 LEU A N 1
ATOM 931 C CA . LEU A 1 122 ? 11.692 5.946 4.790 1.00 31.31 122 LEU A CA 1
ATOM 932 C C . LEU A 1 122 ? 11.099 5.009 3.733 1.00 31.31 122 LEU A C 1
ATOM 934 O O . LEU A 1 122 ? 11.766 4.568 2.806 1.00 31.31 122 LEU A O 1
ATOM 938 N N . PHE A 1 123 ? 9.835 4.650 3.908 1.00 46.59 123 PHE A N 1
ATOM 939 C CA . PHE A 1 123 ? 9.046 3.976 2.881 1.00 46.59 123 PHE A CA 1
ATOM 940 C C . PHE A 1 123 ? 8.504 5.100 1.966 1.00 46.59 123 PHE A C 1
ATOM 942 O O . PHE A 1 123 ? 8.046 6.099 2.510 1.00 46.59 123 PHE A O 1
ATOM 949 N N . ILE A 1 124 ? 8.513 5.021 0.633 1.00 50.72 124 ILE A N 1
ATOM 950 C CA . ILE A 1 124 ? 8.172 6.184 -0.234 1.00 50.72 124 ILE A CA 1
ATOM 951 C C . ILE A 1 124 ? 7.170 5.775 -1.315 1.00 50.72 124 ILE A C 1
ATOM 953 O O . ILE A 1 124 ? 7.325 4.698 -1.896 1.00 50.72 124 ILE A O 1
ATOM 957 N N . SER A 1 125 ? 6.110 6.574 -1.544 1.00 69.69 125 SER A N 1
ATOM 958 C CA . SER A 1 125 ? 5.081 6.184 -2.513 1.00 69.69 125 SER A CA 1
ATOM 959 C C . SER A 1 125 ? 5.532 6.373 -3.948 1.00 69.69 125 SER A C 1
ATOM 961 O O . SER A 1 125 ? 6.206 7.359 -4.203 1.00 69.69 125 SER A O 1
ATOM 963 N N . ALA A 1 126 ? 5.141 5.508 -4.897 1.00 81.00 126 ALA A N 1
ATOM 964 C CA . ALA A 1 126 ? 5.276 5.875 -6.313 1.00 81.00 126 ALA A CA 1
ATOM 965 C C . ALA A 1 126 ? 4.524 7.188 -6.555 1.00 81.00 126 ALA A C 1
ATOM 967 O O . ALA A 1 126 ? 5.035 8.103 -7.186 1.00 81.00 126 ALA A O 1
ATOM 968 N N . PHE A 1 127 ? 3.350 7.324 -5.934 1.00 91.00 127 PHE A N 1
ATOM 969 C CA . PHE A 1 127 ? 2.583 8.560 -5.979 1.00 91.00 127 PHE A CA 1
ATOM 970 C C . PHE A 1 127 ? 3.306 9.744 -5.323 1.00 91.00 127 PHE A C 1
ATOM 972 O O . PHE A 1 127 ? 3.177 10.863 -5.788 1.00 91.00 127 PHE A O 1
ATOM 979 N N . ASP A 1 128 ? 4.095 9.521 -4.271 1.00 91.94 128 ASP A N 1
ATOM 980 C CA . ASP A 1 128 ? 4.806 10.605 -3.578 1.00 91.94 128 ASP A CA 1
ATOM 981 C C . ASP A 1 128 ? 6.030 11.102 -4.367 1.00 91.94 128 ASP A C 1
ATOM 983 O O . ASP A 1 128 ? 6.588 12.138 -4.024 1.00 91.94 128 ASP A O 1
ATOM 987 N N . MET A 1 129 ? 6.427 10.380 -5.422 1.00 90.50 129 MET A N 1
ATOM 988 C CA . MET A 1 129 ? 7.528 10.730 -6.328 1.00 90.50 129 MET A CA 1
ATOM 989 C C . MET A 1 129 ? 7.045 11.368 -7.637 1.00 90.50 129 MET A C 1
ATOM 991 O O . MET A 1 129 ? 7.849 11.560 -8.548 1.00 90.50 129 MET A O 1
ATOM 995 N N . VAL A 1 130 ? 5.745 11.657 -7.767 1.00 92.94 130 VAL A N 1
ATOM 996 C CA . VAL A 1 130 ? 5.210 12.293 -8.975 1.00 92.94 130 VAL A CA 1
ATOM 997 C C . VAL A 1 130 ? 5.538 13.780 -9.015 1.00 92.94 130 VAL A C 1
ATOM 999 O O . VAL A 1 130 ? 5.578 14.451 -7.986 1.00 92.94 130 VAL A O 1
ATOM 1002 N N . HIS A 1 131 ? 5.691 14.311 -10.224 1.00 91.75 131 HIS A N 1
ATOM 1003 C CA . HIS A 1 131 ? 5.909 15.739 -10.438 1.00 91.75 131 HIS A CA 1
ATOM 1004 C C . HIS A 1 131 ? 4.666 16.588 -10.105 1.00 91.75 131 HIS A C 1
ATOM 1006 O O . HIS A 1 131 ? 4.776 17.624 -9.456 1.00 91.75 131 HIS A O 1
ATOM 1012 N N . ASP A 1 132 ? 3.474 16.154 -10.538 1.00 94.75 132 ASP A N 1
ATOM 1013 C CA . ASP A 1 132 ? 2.203 16.847 -10.278 1.00 94.75 132 ASP A CA 1
ATOM 1014 C C . ASP A 1 132 ? 1.168 15.890 -9.651 1.00 94.75 132 ASP A C 1
ATOM 1016 O O . ASP A 1 132 ? 0.546 15.095 -10.366 1.00 94.75 132 ASP A O 1
ATOM 1020 N N . PRO A 1 133 ? 0.948 15.956 -8.323 1.00 95.06 133 PRO A N 1
ATOM 1021 C CA . PRO A 1 133 ? 0.041 15.051 -7.621 1.00 95.06 133 PRO A CA 1
ATOM 1022 C C . PRO A 1 133 ? -1.440 15.279 -7.962 1.00 95.06 133 PRO A C 1
ATOM 1024 O O . PRO A 1 133 ? -2.235 14.344 -7.874 1.00 95.06 133 PRO A O 1
ATOM 1027 N N . VAL A 1 134 ? -1.833 16.483 -8.392 1.00 95.12 134 VAL A N 1
ATOM 1028 C CA . VAL A 1 134 ? -3.226 16.790 -8.776 1.00 95.12 134 VAL A CA 1
ATOM 1029 C C . VAL A 1 134 ? -3.562 16.123 -10.101 1.00 95.12 134 VAL A C 1
ATOM 1031 O O . VAL A 1 134 ? -4.582 15.437 -10.207 1.00 95.12 134 VAL A O 1
ATOM 1034 N N . ALA A 1 135 ? -2.689 16.279 -11.098 1.00 95.00 135 ALA A N 1
ATOM 1035 C CA . ALA A 1 135 ? -2.845 15.627 -12.397 1.00 95.00 135 ALA A CA 1
ATOM 1036 C C . ALA A 1 135 ? -2.684 14.101 -12.297 1.00 95.00 135 ALA A C 1
ATOM 1038 O O . ALA A 1 135 ? -3.388 13.341 -12.976 1.00 95.00 135 ALA A O 1
ATOM 1039 N N . ALA A 1 136 ? -1.787 13.637 -11.421 1.00 95.44 136 ALA A N 1
ATOM 1040 C CA . ALA A 1 136 ? -1.602 12.219 -11.153 1.00 95.44 136 ALA A CA 1
ATOM 1041 C C . ALA A 1 136 ? -2.884 11.578 -10.595 1.00 95.44 136 ALA A C 1
ATOM 1043 O O . ALA A 1 136 ? -3.283 10.510 -11.057 1.00 95.44 136 ALA A O 1
ATOM 1044 N N . LEU A 1 137 ? -3.580 12.245 -9.668 1.00 95.44 137 LEU A N 1
ATOM 1045 C CA . LEU A 1 137 ? -4.829 11.735 -9.098 1.00 95.44 137 LEU A CA 1
ATOM 1046 C C . LEU A 1 137 ? -5.925 11.532 -10.160 1.00 95.44 137 LEU A C 1
ATOM 1048 O O . LEU A 1 137 ? -6.546 10.471 -10.192 1.00 95.44 137 LEU A O 1
ATOM 1052 N N . GLU A 1 138 ? -6.128 12.494 -11.070 1.00 95.19 138 GLU A N 1
ATOM 1053 C CA . GLU A 1 138 ? -7.101 12.345 -12.173 1.00 95.19 138 GLU A CA 1
ATOM 1054 C C . GLU A 1 138 ? -6.712 11.225 -13.146 1.00 95.19 138 GLU A C 1
ATOM 1056 O O . GLU A 1 138 ? -7.566 10.518 -13.692 1.00 95.19 138 GLU A O 1
ATOM 1061 N N . THR A 1 139 ? -5.409 11.013 -13.336 1.00 94.19 139 THR A N 1
ATOM 1062 C CA . THR A 1 139 ? -4.912 9.894 -14.138 1.00 94.19 139 THR A CA 1
ATOM 1063 C C . THR A 1 139 ? -5.254 8.555 -13.481 1.00 94.19 139 THR A C 1
ATOM 1065 O O . THR A 1 139 ? -5.787 7.675 -14.155 1.00 94.19 139 THR A O 1
ATOM 1068 N N . LEU A 1 140 ? -5.024 8.399 -12.172 1.00 93.25 140 LEU A N 1
ATOM 1069 C CA . LEU A 1 140 ? -5.378 7.171 -11.443 1.00 93.25 140 LEU A CA 1
ATOM 1070 C C . LEU A 1 140 ? -6.879 6.880 -11.483 1.00 93.25 140 LEU A C 1
ATOM 1072 O O . LEU A 1 140 ? -7.275 5.730 -11.677 1.00 93.25 140 LEU A O 1
ATOM 1076 N N . LEU A 1 141 ? -7.697 7.923 -11.354 1.00 91.25 141 LEU A N 1
ATOM 1077 C CA . LEU A 1 141 ? -9.149 7.844 -11.491 1.00 91.25 141 LEU A CA 1
ATOM 1078 C C . LEU A 1 141 ? -9.564 7.306 -12.861 1.00 91.25 141 LEU A C 1
ATOM 1080 O O . LEU A 1 141 ? -10.352 6.368 -12.945 1.00 91.25 141 LEU A O 1
ATOM 1084 N N . THR A 1 142 ? -8.986 7.853 -13.931 1.00 93.12 142 THR A N 1
ATOM 1085 C CA . THR A 1 142 ? -9.274 7.424 -15.310 1.00 93.12 142 THR A CA 1
ATOM 1086 C C . THR A 1 142 ? -8.859 5.971 -15.555 1.00 93.12 142 THR A C 1
ATOM 1088 O O . THR A 1 142 ? -9.538 5.236 -16.269 1.00 93.12 142 THR A O 1
ATOM 1091 N N . LEU A 1 143 ? -7.756 5.536 -14.942 1.00 91.31 143 LEU A N 1
ATOM 1092 C CA . LEU A 1 143 ? -7.243 4.170 -15.061 1.00 91.31 143 LEU A CA 1
ATOM 1093 C C . LEU A 1 143 ? -8.035 3.149 -14.223 1.00 91.31 143 LEU A C 1
ATOM 1095 O O . LEU A 1 143 ? -7.878 1.945 -14.430 1.00 91.31 143 LEU A O 1
ATOM 1099 N N . GLY A 1 144 ? -8.904 3.605 -13.316 1.00 87.69 144 GLY A N 1
ATOM 1100 C CA . GLY A 1 144 ? -9.774 2.752 -12.507 1.00 87.69 144 GLY A CA 1
ATOM 1101 C C . GLY A 1 144 ? -9.119 2.188 -11.246 1.00 87.69 144 GLY A C 1
ATOM 1102 O O . GLY A 1 144 ? -9.484 1.096 -10.815 1.00 87.69 144 GLY A O 1
ATOM 1103 N N . PHE A 1 145 ? -8.150 2.898 -10.659 1.00 93.00 145 PHE A N 1
ATOM 1104 C CA . PHE A 1 145 ? -7.669 2.575 -9.312 1.00 93.00 145 PHE A CA 1
ATOM 1105 C C . PHE A 1 145 ? -8.714 2.966 -8.264 1.00 93.00 145 PHE A C 1
ATOM 1107 O O . PH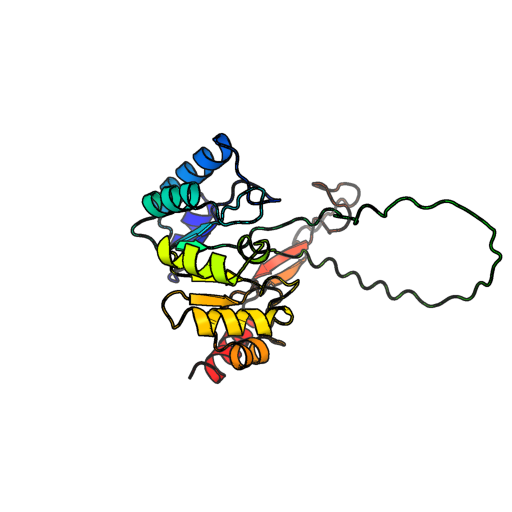E A 1 145 ? -9.300 4.043 -8.332 1.00 93.00 145 PHE A O 1
ATOM 1114 N N . GLU A 1 146 ? -8.901 2.118 -7.256 1.00 92.62 146 GLU A N 1
ATOM 1115 C CA . GLU A 1 146 ? -9.864 2.374 -6.174 1.00 92.62 146 GLU A CA 1
ATOM 1116 C C . GLU A 1 146 ? -9.249 3.147 -5.013 1.00 92.62 146 GLU A C 1
ATOM 1118 O O . GLU A 1 146 ? -9.941 3.869 -4.296 1.00 92.62 146 GLU A O 1
ATOM 1123 N N . ARG A 1 147 ? -7.941 2.973 -4.810 1.00 95.06 147 ARG A N 1
ATOM 1124 C CA . ARG A 1 147 ? -7.192 3.550 -3.695 1.00 95.06 147 ARG A CA 1
ATOM 1125 C C . ARG A 1 147 ? -5.862 4.107 -4.177 1.00 95.06 147 ARG A C 1
ATOM 1127 O O . ARG A 1 147 ? -5.204 3.505 -5.025 1.00 95.06 147 ARG A O 1
ATOM 1134 N N . VAL A 1 148 ? -5.411 5.188 -3.556 1.00 95.38 148 VAL A N 1
ATOM 1135 C CA . VAL A 1 148 ? -4.039 5.695 -3.671 1.00 95.38 148 VAL A CA 1
ATOM 1136 C C . VAL A 1 148 ? -3.417 5.803 -2.284 1.00 95.38 148 VAL A C 1
ATOM 1138 O O . VAL A 1 148 ? -3.981 6.420 -1.385 1.00 95.38 148 VAL A O 1
ATOM 1141 N N . LEU A 1 149 ? -2.255 5.180 -2.096 1.00 94.81 149 LEU A N 1
ATOM 1142 C CA . LEU A 1 149 ? -1.465 5.296 -0.872 1.00 94.81 149 LEU A CA 1
ATOM 1143 C C . LEU A 1 149 ? -0.452 6.436 -1.016 1.00 94.81 149 LEU A C 1
ATOM 1145 O O . LEU A 1 149 ? 0.371 6.406 -1.930 1.00 94.81 149 LEU A O 1
ATOM 1149 N N . THR A 1 150 ? -0.463 7.402 -0.098 1.00 95.12 150 THR A N 1
ATOM 1150 C CA . THR A 1 150 ? 0.394 8.601 -0.178 1.00 95.12 150 THR A CA 1
ATOM 1151 C C . THR A 1 150 ? 0.782 9.129 1.206 1.00 95.12 150 THR A C 1
ATOM 1153 O O . THR A 1 150 ? 0.002 9.038 2.155 1.00 95.12 150 THR A O 1
ATOM 1156 N N . SER A 1 151 ? 1.988 9.681 1.339 1.00 94.38 151 SER A N 1
ATOM 1157 C CA . SER A 1 151 ? 2.399 10.531 2.465 1.00 94.38 151 SER A CA 1
ATOM 1158 C C . SER A 1 151 ? 2.191 12.022 2.190 1.00 94.38 151 SER A C 1
ATOM 1160 O O . SER A 1 151 ? 2.617 12.838 2.997 1.00 94.38 151 SER A O 1
ATOM 1162 N N . GLY A 1 152 ? 1.535 12.381 1.085 1.00 94.69 152 GLY A N 1
ATOM 1163 C CA . GLY A 1 152 ? 1.367 13.759 0.636 1.00 94.69 152 GLY A CA 1
ATOM 1164 C C . GLY A 1 152 ? 2.639 14.334 0.024 1.00 94.69 152 GLY A C 1
ATOM 1165 O O . GLY A 1 152 ? 2.929 15.500 0.267 1.00 94.69 152 GLY A O 1
ATOM 1166 N N . CYS A 1 153 ? 3.388 13.531 -0.743 1.00 92.94 153 CYS A N 1
ATOM 1167 C CA . CYS A 1 153 ? 4.653 13.935 -1.377 1.00 92.94 153 CYS A CA 1
ATOM 1168 C C . CYS A 1 153 ? 5.711 14.451 -0.380 1.00 92.94 153 CYS A C 1
ATOM 1170 O O . CYS A 1 153 ? 6.594 15.220 -0.750 1.00 92.94 153 CYS A O 1
ATOM 1172 N N . ASP A 1 154 ? 5.634 14.010 0.880 1.00 93.06 154 ASP A N 1
ATOM 1173 C CA . ASP A 1 154 ? 6.562 14.387 1.949 1.00 93.06 154 ASP A CA 1
ATOM 1174 C C . ASP A 1 154 ? 7.103 13.144 2.685 1.00 93.06 154 ASP A C 1
ATOM 1176 O O . ASP A 1 154 ? 6.667 12.008 2.491 1.00 93.06 154 ASP A O 1
ATOM 1180 N N . SER A 1 155 ? 8.065 13.348 3.573 1.00 88.75 155 SER A N 1
ATOM 1181 C CA . SER A 1 155 ? 8.703 12.357 4.440 1.00 88.75 155 SER A CA 1
ATOM 1182 C C . SER A 1 155 ? 7.733 11.568 5.333 1.00 88.75 155 SER A C 1
ATOM 1184 O O . SER A 1 155 ? 8.007 10.415 5.694 1.00 88.75 155 SER A O 1
ATOM 1186 N N . SER A 1 156 ? 6.585 12.149 5.694 1.00 92.75 156 SER A N 1
ATOM 1187 C CA . SER A 1 156 ? 5.539 11.486 6.474 1.00 92.75 156 SER A CA 1
ATOM 1188 C C . SER A 1 156 ? 4.151 12.041 6.160 1.00 92.75 156 SER A C 1
ATOM 1190 O O . SER A 1 156 ? 4.016 13.182 5.737 1.00 92.75 156 SER A O 1
ATOM 1192 N N . ALA A 1 157 ? 3.110 11.251 6.439 1.00 93.81 157 ALA A N 1
ATOM 1193 C CA . ALA A 1 157 ? 1.723 11.662 6.221 1.00 93.81 157 ALA A CA 1
ATOM 1194 C C . ALA A 1 157 ? 1.294 12.851 7.098 1.00 93.81 157 ALA A C 1
ATOM 1196 O O . ALA A 1 157 ? 0.303 13.503 6.790 1.00 93.81 157 ALA A O 1
ATOM 1197 N N . LEU A 1 158 ? 2.009 13.119 8.199 1.00 95.12 158 LEU A N 1
ATOM 1198 C CA . LEU A 1 158 ? 1.746 14.295 9.025 1.00 95.12 158 LEU A CA 1
ATOM 1199 C C . LEU A 1 158 ? 2.303 15.571 8.379 1.00 95.12 158 LEU A C 1
ATOM 1201 O O . LEU A 1 158 ? 1.632 16.595 8.424 1.00 95.12 158 LEU A O 1
ATOM 1205 N N . GLU A 1 159 ? 3.485 15.498 7.762 1.00 95.56 159 GLU A N 1
ATOM 1206 C CA . GLU A 1 159 ? 4.092 16.639 7.058 1.00 95.56 159 GLU A CA 1
ATOM 1207 C C . GLU A 1 159 ? 3.330 16.945 5.759 1.00 95.56 159 GLU A C 1
ATOM 1209 O O . GLU A 1 159 ? 2.926 18.080 5.519 1.00 95.56 159 GLU A O 1
ATOM 1214 N N . GLY A 1 160 ? 2.998 15.914 4.972 1.00 96.31 160 GLY A N 1
ATOM 1215 C CA . GLY A 1 160 ? 2.210 16.059 3.743 1.00 96.31 160 GLY A CA 1
ATOM 1216 C C . GLY A 1 160 ? 0.696 16.190 3.961 1.00 96.31 160 GLY A C 1
ATOM 1217 O O . GLY A 1 160 ? -0.077 16.114 3.002 1.00 96.31 160 GLY A O 1
ATOM 1218 N N . LEU A 1 161 ? 0.241 16.391 5.204 1.00 97.31 161 LEU A N 1
ATOM 1219 C CA . LEU A 1 161 ? -1.180 16.472 5.558 1.00 97.31 161 LEU A CA 1
ATOM 1220 C C . LEU A 1 161 ? -1.965 17.526 4.749 1.00 97.31 161 LEU A C 1
ATOM 1222 O O . LEU A 1 161 ? -3.069 17.198 4.299 1.00 97.31 161 LEU A O 1
ATOM 1226 N N . PRO A 1 162 ? -1.439 18.745 4.486 1.00 98.19 162 PRO A N 1
ATOM 1227 C CA . PRO A 1 162 ? -2.146 19.732 3.668 1.00 98.19 162 PRO A CA 1
ATOM 1228 C C . PRO A 1 162 ? -2.405 19.247 2.237 1.00 98.19 1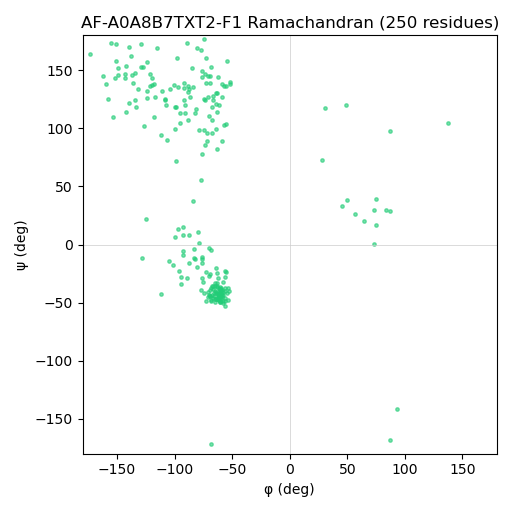62 PRO A C 1
ATOM 1230 O O . PRO A 1 162 ? -3.483 19.487 1.690 1.00 98.19 162 PRO A O 1
ATOM 1233 N N . LEU A 1 163 ? -1.444 18.535 1.634 1.00 97.69 163 LEU A N 1
ATOM 1234 C CA . LEU A 1 163 ? -1.622 17.975 0.297 1.00 97.69 163 LEU A CA 1
ATOM 1235 C C . LEU A 1 163 ? -2.625 16.821 0.318 1.00 97.69 163 LEU A C 1
ATOM 1237 O O . LEU A 1 163 ? -3.505 16.780 -0.536 1.00 97.69 163 LEU A O 1
ATOM 1241 N N . ILE A 1 164 ? -2.543 15.927 1.307 1.00 97.56 164 ILE A N 1
ATOM 1242 C CA . ILE A 1 164 ? -3.496 14.816 1.462 1.00 97.56 164 ILE A CA 1
ATOM 1243 C C . ILE A 1 164 ? -4.928 15.350 1.550 1.00 97.56 164 ILE A C 1
ATOM 1245 O O . ILE A 1 164 ? -5.800 14.854 0.838 1.00 97.56 164 ILE A O 1
ATOM 1249 N N . LYS A 1 165 ? -5.165 16.395 2.354 1.00 98.12 165 LYS A N 1
ATOM 1250 C CA . LYS A 1 165 ? -6.473 17.058 2.433 1.00 98.12 165 LYS A CA 1
ATOM 1251 C C . LYS A 1 165 ? -6.936 17.542 1.056 1.00 98.12 165 LYS A C 1
ATOM 1253 O O . LYS A 1 165 ? -8.042 17.227 0.631 1.00 98.12 165 LYS A O 1
ATOM 1258 N N . ARG A 1 166 ? -6.062 18.240 0.325 1.00 97.94 166 ARG A N 1
ATOM 1259 C CA . ARG A 1 166 ? -6.371 18.759 -1.016 1.00 97.94 166 ARG A CA 1
ATOM 1260 C C . ARG A 1 166 ? -6.713 17.643 -2.010 1.00 97.94 166 ARG A C 1
ATOM 1262 O O . ARG A 1 166 ? -7.609 17.812 -2.832 1.00 97.94 166 ARG A O 1
ATOM 1269 N N . LEU A 1 167 ? -6.022 16.505 -1.926 1.00 97.50 167 LEU A N 1
ATOM 1270 C CA . LEU A 1 167 ? -6.285 15.329 -2.759 1.00 97.50 167 LEU A CA 1
ATOM 1271 C C . LEU A 1 167 ? -7.623 14.670 -2.410 1.00 97.50 167 LEU A C 1
ATOM 1273 O O . LEU A 1 167 ? -8.339 14.261 -3.317 1.00 97.50 167 LEU A O 1
ATOM 1277 N N . ILE A 1 168 ? -7.992 14.595 -1.129 1.00 97.50 168 ILE A N 1
ATOM 1278 C CA . ILE A 1 168 ? -9.308 14.093 -0.694 1.00 97.50 168 ILE A CA 1
ATOM 1279 C C . ILE A 1 168 ? -10.427 14.998 -1.219 1.00 97.50 168 ILE A C 1
ATOM 1281 O O . ILE A 1 168 ? -11.384 14.507 -1.825 1.00 97.50 168 ILE A O 1
ATOM 1285 N N . ASP A 1 169 ? -10.267 16.315 -1.067 1.00 97.38 169 ASP A N 1
ATOM 1286 C CA . ASP A 1 169 ? -11.227 17.311 -1.550 1.00 97.38 169 ASP A CA 1
ATOM 1287 C C . ASP A 1 169 ? -11.399 17.230 -3.081 1.00 97.38 169 ASP A C 1
ATOM 1289 O O . ASP A 1 169 ? -12.513 17.332 -3.601 1.00 97.38 169 ASP A O 1
ATOM 1293 N N . GLN A 1 170 ? -10.310 16.986 -3.820 1.00 95.94 170 GLN A N 1
ATOM 1294 C CA . GLN A 1 170 ? -10.339 16.765 -5.269 1.00 95.94 170 GLN A CA 1
ATOM 1295 C C . GLN A 1 170 ? -10.960 15.411 -5.646 1.00 95.94 170 GLN A C 1
ATOM 1297 O O . GLN A 1 170 ? -11.722 15.326 -6.616 1.00 95.94 170 GLN A O 1
ATOM 1302 N N . ALA A 1 171 ? -10.654 14.345 -4.903 1.00 95.38 171 ALA A N 1
ATOM 1303 C CA . ALA A 1 171 ? -11.145 13.000 -5.178 1.00 95.38 171 ALA A CA 1
ATOM 1304 C C . ALA A 1 171 ? -12.674 12.940 -5.118 1.00 95.38 171 ALA A C 1
ATOM 1306 O O . ALA A 1 171 ? -13.277 12.245 -5.937 1.00 95.38 171 ALA A O 1
ATOM 1307 N N . LYS A 1 172 ? -13.309 13.687 -4.200 1.00 94.25 172 LYS A N 1
ATOM 1308 C CA . LYS A 1 172 ? -14.776 13.720 -4.016 1.00 94.25 172 LYS A CA 1
ATOM 1309 C C . LYS A 1 172 ? -15.388 12.314 -3.904 1.00 94.25 172 LYS A C 1
ATOM 1311 O O . LYS A 1 172 ? -16.429 12.035 -4.489 1.00 94.25 172 LYS A O 1
ATOM 1316 N N . GLY A 1 173 ? -14.686 11.402 -3.228 1.00 92.56 173 GLY A N 1
ATOM 1317 C CA . GLY A 1 173 ? -15.097 10.002 -3.066 1.00 92.56 173 GLY A CA 1
ATOM 1318 C C . GLY A 1 173 ? -14.961 9.114 -4.311 1.00 92.56 173 GLY A C 1
ATOM 1319 O O . GLY A 1 173 ? -15.264 7.930 -4.227 1.00 92.56 173 GLY A O 1
ATOM 1320 N N . ARG A 1 174 ? -14.484 9.638 -5.452 1.00 95.19 174 ARG A N 1
ATOM 1321 C CA . ARG A 1 174 ? -14.283 8.859 -6.692 1.00 95.19 174 ARG A CA 1
ATOM 1322 C C . ARG A 1 174 ? -13.119 7.860 -6.588 1.00 95.19 174 ARG A C 1
ATOM 1324 O O . ARG A 1 174 ? -13.114 6.852 -7.280 1.00 95.19 174 ARG A O 1
ATOM 1331 N N . ILE A 1 175 ? -12.137 8.166 -5.740 1.00 93.44 175 ILE A N 1
ATOM 1332 C CA . ILE A 1 175 ? -10.998 7.316 -5.373 1.00 93.44 175 ILE A CA 1
ATOM 1333 C C . ILE A 1 175 ? -10.708 7.535 -3.889 1.00 93.44 175 ILE A C 1
ATOM 1335 O O . ILE A 1 175 ? -10.822 8.655 -3.386 1.00 93.44 175 ILE A O 1
ATOM 1339 N N . VAL A 1 176 ? -10.330 6.482 -3.175 1.00 95.25 176 VAL A N 1
ATOM 1340 C CA . VAL A 1 176 ? -9.948 6.582 -1.767 1.00 95.25 176 VAL A CA 1
ATOM 1341 C C . VAL A 1 176 ? -8.495 7.045 -1.665 1.00 95.25 176 VAL A C 1
ATOM 1343 O O . VAL A 1 176 ? -7.568 6.348 -2.079 1.00 95.25 176 VAL A O 1
ATOM 1346 N N . VAL A 1 177 ? -8.277 8.219 -1.078 1.00 96.38 177 VAL A N 1
ATOM 1347 C CA . VAL A 1 177 ? -6.935 8.708 -0.741 1.00 96.38 177 VAL A CA 1
ATOM 1348 C C . VAL A 1 177 ? -6.578 8.202 0.654 1.00 96.38 177 VAL A C 1
ATOM 1350 O O . VAL A 1 177 ? -7.124 8.662 1.653 1.00 96.38 177 VAL A O 1
ATOM 1353 N N . MET A 1 178 ? -5.671 7.229 0.713 1.00 96.31 178 MET A N 1
ATOM 1354 C CA . MET A 1 178 ? -5.261 6.544 1.936 1.00 96.31 178 MET A CA 1
ATOM 1355 C C . MET A 1 178 ? -3.926 7.123 2.441 1.00 96.31 178 MET A C 1
ATOM 1357 O O . MET A 1 178 ? -2.866 6.732 1.935 1.00 96.31 178 MET A O 1
ATOM 1361 N N . PRO A 1 179 ? -3.922 8.030 3.440 1.00 95.88 179 PRO A N 1
ATOM 1362 C CA . PRO A 1 179 ? -2.697 8.500 4.070 1.00 95.88 179 PRO A CA 1
ATOM 1363 C C . PRO A 1 179 ? -1.864 7.341 4.618 1.00 95.88 179 PRO A C 1
ATOM 1365 O O . PRO A 1 179 ? -2.362 6.434 5.292 1.00 95.88 179 P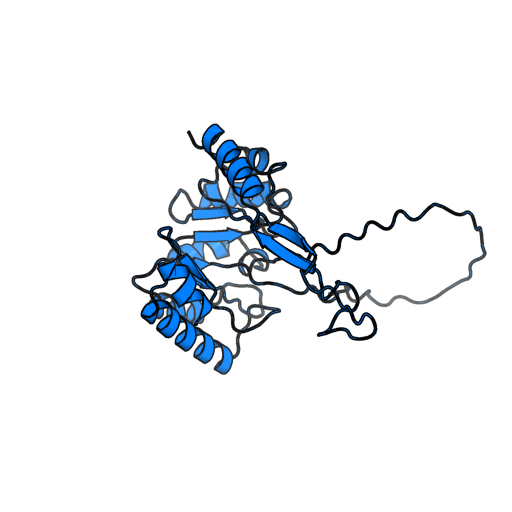RO A O 1
ATOM 1368 N N . GLY A 1 180 ? -0.558 7.396 4.387 1.00 91.75 180 GLY A N 1
ATOM 1369 C CA . GLY A 1 180 ? 0.381 6.447 4.957 1.00 91.75 180 GLY A CA 1
ATOM 1370 C C . GLY A 1 180 ? 1.806 6.969 4.970 1.00 91.75 180 GLY A C 1
ATOM 1371 O O . GLY A 1 180 ? 2.314 7.509 4.004 1.00 91.75 180 GLY A O 1
ATOM 1372 N N . GLY A 1 181 ? 2.514 6.732 6.070 1.00 88.06 181 GLY A N 1
ATOM 1373 C CA . GLY A 1 181 ? 3.880 7.222 6.260 1.00 88.06 181 GLY A CA 1
ATOM 1374 C C . GLY A 1 181 ? 4.091 7.759 7.651 1.00 88.06 181 GLY A C 1
ATOM 1375 O O . GLY A 1 181 ? 3.599 8.822 7.986 1.00 88.06 181 GLY A O 1
ATOM 1376 N N . GLY A 1 182 ? 4.796 6.979 8.473 1.00 90.25 182 GLY A N 1
ATOM 1377 C CA . GLY A 1 182 ? 5.045 7.353 9.863 1.00 90.25 182 GLY A CA 1
ATOM 1378 C C . GLY A 1 182 ? 3.783 7.437 10.730 1.00 90.25 182 GLY A C 1
ATOM 1379 O O . GLY A 1 182 ? 3.825 8.080 11.773 1.00 90.25 182 GLY A O 1
ATOM 1380 N N . ILE A 1 183 ? 2.669 6.808 10.330 1.00 94.25 183 ILE A N 1
ATOM 1381 C CA . ILE A 1 183 ? 1.438 6.800 11.131 1.00 94.25 183 ILE A CA 1
ATOM 1382 C C . ILE A 1 183 ? 1.629 5.914 12.368 1.00 94.25 183 ILE A C 1
ATOM 1384 O O . ILE A 1 183 ? 2.036 4.751 12.267 1.00 94.25 183 ILE A O 1
ATOM 1388 N N . THR A 1 184 ? 1.335 6.491 13.528 1.00 95.69 184 THR A N 1
ATOM 1389 C CA . THR A 1 184 ? 1.455 5.930 14.878 1.00 95.69 184 THR A CA 1
ATOM 1390 C C . THR A 1 184 ? 0.250 6.347 15.722 1.00 95.69 184 THR A C 1
ATOM 1392 O O . THR A 1 184 ? -0.516 7.232 15.348 1.00 95.69 184 THR A O 1
ATOM 1395 N N . ASP A 1 185 ? 0.109 5.755 16.901 1.00 95.00 185 ASP A N 1
ATOM 1396 C CA . ASP A 1 185 ? -0.895 6.109 17.910 1.00 95.00 185 ASP A CA 1
ATOM 1397 C C . ASP A 1 185 ? -0.847 7.593 18.324 1.00 95.00 185 ASP A C 1
ATOM 1399 O O . ASP A 1 185 ? -1.854 8.154 18.735 1.00 95.00 185 ASP A O 1
ATOM 1403 N N . ARG A 1 186 ? 0.298 8.265 18.150 1.00 96.12 186 ARG A N 1
ATOM 1404 C CA . ARG A 1 186 ? 0.514 9.664 18.568 1.00 96.12 186 ARG A CA 1
ATOM 1405 C C . ARG A 1 186 ? 0.115 10.712 17.528 1.00 96.12 186 ARG A C 1
ATOM 1407 O O . ARG A 1 186 ? 0.072 11.908 17.829 1.00 96.12 186 ARG A O 1
ATOM 1414 N N . ASN A 1 187 ? -0.063 10.309 16.274 1.00 96.88 187 ASN A N 1
ATOM 1415 C CA . ASN A 1 187 ? -0.376 11.231 15.179 1.00 96.88 187 ASN A CA 1
ATOM 1416 C C . ASN A 1 187 ? -1.597 10.815 14.357 1.00 96.88 187 ASN A C 1
ATOM 1418 O O . ASN A 1 187 ? -2.096 11.655 13.616 1.00 96.88 187 ASN A O 1
ATOM 1422 N N . LEU A 1 188 ? -2.116 9.592 14.529 1.00 97.00 188 LEU A N 1
ATOM 1423 C CA . LEU A 1 188 ? -3.285 9.112 13.794 1.00 97.00 188 LEU A CA 1
ATOM 1424 C C . LEU A 1 188 ? -4.475 10.068 13.913 1.00 97.00 188 LEU A C 1
ATOM 1426 O O . LEU A 1 188 ? -5.043 10.431 12.892 1.00 97.00 188 LEU A O 1
ATOM 1430 N N . GLN A 1 189 ? -4.802 10.522 15.127 1.00 97.00 189 GLN A N 1
ATOM 1431 C CA . GLN A 1 189 ? -5.938 11.420 15.346 1.00 97.00 189 GLN A CA 1
ATOM 1432 C C . GLN A 1 189 ? -5.836 12.701 14.507 1.00 97.00 189 GLN A C 1
ATOM 1434 O O . GLN A 1 189 ? -6.722 12.990 13.710 1.00 97.00 189 GLN A O 1
ATOM 1439 N N . ARG A 1 190 ? -4.700 13.401 14.605 1.00 97.00 190 ARG A N 1
ATOM 1440 C CA . ARG A 1 190 ? -4.437 14.631 13.843 1.00 97.00 190 ARG A CA 1
ATOM 1441 C C . ARG A 1 190 ? -4.495 14.410 12.332 1.00 97.00 190 ARG A C 1
ATOM 1443 O O . ARG A 1 190 ? -4.965 15.281 11.610 1.00 97.00 190 ARG A O 1
ATOM 1450 N N . ILE A 1 191 ? -4.011 13.261 11.858 1.00 97.38 191 ILE A N 1
ATOM 1451 C CA . ILE A 1 191 ? -4.044 12.924 10.432 1.00 97.38 191 ILE A CA 1
ATOM 1452 C C . ILE A 1 191 ? -5.486 12.701 9.976 1.00 97.38 191 ILE A C 1
ATOM 1454 O O . ILE A 1 191 ? -5.875 13.270 8.962 1.00 97.38 191 ILE A O 1
ATOM 1458 N N . LEU A 1 192 ? -6.289 11.920 10.704 1.00 97.00 192 LEU A N 1
ATOM 1459 C CA . LEU A 1 192 ? -7.680 11.648 10.326 1.00 97.00 192 LEU A CA 1
ATOM 1460 C C . LEU A 1 192 ? -8.533 12.922 10.360 1.00 97.00 192 LEU A C 1
ATOM 1462 O O . LEU A 1 192 ? -9.164 13.251 9.360 1.00 97.00 192 LEU A O 1
ATOM 1466 N N . GLU A 1 193 ? -8.477 13.686 11.452 1.00 96.50 193 GLU A N 1
ATOM 1467 C CA . GLU A 1 193 ? -9.230 14.939 11.604 1.00 96.50 193 GLU A CA 1
ATOM 1468 C C . GLU A 1 193 ? -8.794 16.004 10.584 1.00 96.50 193 GLU A C 1
ATOM 1470 O O . GLU A 1 193 ? -9.628 16.691 9.997 1.00 96.50 193 GLU A O 1
ATOM 1475 N N . GLY A 1 194 ? -7.486 16.134 10.338 1.00 96.62 194 GLY A N 1
ATOM 1476 C CA . GLY A 1 194 ? -6.952 17.146 9.426 1.00 96.62 194 GLY A CA 1
ATOM 1477 C C . GLY A 1 194 ? -7.143 16.819 7.944 1.00 96.62 194 GLY A C 1
ATOM 1478 O O . GLY A 1 194 ? -7.260 17.734 7.130 1.00 96.62 194 GLY A O 1
ATOM 1479 N N . SER A 1 195 ? -7.191 15.535 7.580 1.00 96.44 195 SER A N 1
ATOM 1480 C CA . SER A 1 195 ? -7.356 15.105 6.184 1.00 96.44 195 SER A CA 1
ATOM 1481 C C . SER A 1 195 ? -8.806 14.826 5.795 1.00 96.44 195 SER A C 1
ATOM 1483 O O . SER A 1 195 ? -9.170 15.072 4.650 1.00 96.44 195 SER A O 1
ATOM 1485 N N . GLY A 1 196 ? -9.632 14.323 6.718 1.00 95.31 196 GLY A N 1
ATOM 1486 C CA . GLY A 1 196 ? -10.938 13.742 6.395 1.00 95.31 196 GLY A CA 1
ATOM 1487 C C . GLY A 1 196 ? -10.848 12.351 5.751 1.00 95.31 196 GLY A C 1
ATOM 1488 O O . GLY A 1 196 ? -11.803 11.906 5.119 1.00 95.31 196 GLY A O 1
ATOM 1489 N N . ALA A 1 197 ? -9.702 11.670 5.861 1.00 95.31 197 ALA A N 1
ATOM 1490 C CA . ALA A 1 197 ? -9.510 10.342 5.285 1.00 95.31 197 ALA A CA 1
ATOM 1491 C C . ALA A 1 197 ? -10.343 9.274 6.007 1.00 95.31 197 ALA A C 1
ATOM 1493 O O . ALA A 1 197 ? -10.386 9.229 7.235 1.00 95.31 197 ALA A O 1
ATOM 1494 N N . THR A 1 198 ? -10.934 8.360 5.237 1.00 94.62 198 THR A N 1
ATOM 1495 C CA . THR A 1 198 ? -11.729 7.228 5.745 1.00 94.62 198 THR A CA 1
ATOM 1496 C C . THR A 1 198 ? -10.927 5.930 5.865 1.00 94.62 198 THR A C 1
ATOM 1498 O O . THR A 1 198 ? -11.275 5.055 6.653 1.00 94.62 198 THR A O 1
ATOM 1501 N N . GLU A 1 199 ? -9.827 5.808 5.120 1.00 95.31 199 GLU A N 1
ATOM 1502 C CA . GLU A 1 199 ? -8.875 4.699 5.197 1.00 95.31 199 GLU A CA 1
ATOM 1503 C C . GLU A 1 199 ? -7.475 5.239 5.527 1.00 95.31 199 GLU A C 1
ATOM 1505 O O . GLU A 1 199 ? -7.105 6.325 5.091 1.00 95.31 199 GLU A O 1
ATOM 1510 N N . PHE A 1 200 ? -6.656 4.485 6.265 1.00 95.62 200 PHE A N 1
ATOM 1511 C CA . PHE A 1 200 ? -5.260 4.849 6.535 1.00 95.62 200 PHE A CA 1
ATOM 1512 C C . PHE A 1 200 ? -4.351 3.619 6.539 1.00 95.62 200 PHE A C 1
ATOM 1514 O O . PHE A 1 200 ? -4.769 2.506 6.860 1.00 95.62 200 PHE A O 1
ATOM 1521 N N . HIS A 1 201 ? -3.069 3.823 6.233 1.00 94.88 201 HIS A N 1
ATOM 1522 C CA . HIS A 1 201 ? -2.068 2.761 6.198 1.00 94.88 201 HIS A CA 1
ATOM 1523 C C . HIS A 1 201 ? -0.962 2.972 7.237 1.00 94.88 201 HIS A C 1
ATOM 1525 O O . HIS A 1 201 ? -0.265 3.991 7.261 1.00 94.88 201 HIS A O 1
ATOM 1531 N N . CYS A 1 202 ? -0.718 1.952 8.057 1.00 93.69 202 CYS A N 1
ATOM 1532 C CA . CYS A 1 202 ? 0.347 1.951 9.054 1.00 93.69 202 CYS A CA 1
ATOM 1533 C C . CYS A 1 202 ? 1.080 0.603 9.089 1.00 93.69 202 CYS A C 1
ATOM 1535 O O . CYS A 1 202 ? 0.579 -0.409 8.607 1.00 93.69 202 CYS A O 1
ATOM 1537 N N . SER A 1 203 ? 2.284 0.585 9.675 1.00 92.00 203 SER A N 1
ATOM 1538 C CA . SER A 1 203 ? 3.029 -0.672 9.850 1.00 92.00 203 SER A CA 1
ATOM 1539 C C . SER A 1 203 ? 2.821 -1.326 11.216 1.00 92.00 203 SER A C 1
ATOM 1541 O O . SER A 1 203 ? 2.966 -2.536 11.319 1.00 92.00 203 SER A O 1
ATOM 1543 N N . ALA A 1 204 ? 2.525 -0.536 12.258 1.00 93.81 204 ALA A N 1
ATOM 1544 C CA . ALA A 1 204 ? 2.284 -0.993 13.633 1.00 93.81 204 ALA A CA 1
ATOM 1545 C C . ALA A 1 204 ? 3.302 -2.027 14.174 1.00 93.81 204 ALA A C 1
ATOM 1547 O O . ALA A 1 204 ? 2.953 -2.897 14.964 1.00 93.81 204 ALA A O 1
ATOM 1548 N N . ARG A 1 205 ? 4.576 -1.945 13.763 1.00 93.31 205 ARG A N 1
ATOM 1549 C CA . ARG A 1 205 ? 5.617 -2.903 14.174 1.00 93.31 205 ARG A CA 1
ATOM 1550 C C . ARG A 1 205 ? 6.265 -2.546 15.513 1.00 93.31 205 ARG A C 1
ATOM 1552 O O . ARG A 1 205 ? 6.393 -1.370 15.880 1.00 93.31 205 ARG A O 1
ATOM 1559 N N . SER A 1 206 ? 6.743 -3.567 16.209 1.00 92.44 206 SER A N 1
ATOM 1560 C CA . SER A 1 206 ? 7.717 -3.483 17.298 1.00 92.44 206 SER A CA 1
ATOM 1561 C C . SER A 1 206 ? 8.927 -4.367 16.980 1.00 92.44 206 SER A C 1
ATOM 1563 O O . SER A 1 206 ? 8.864 -5.258 16.128 1.00 92.44 206 SER A O 1
ATOM 1565 N N . SER A 1 207 ? 10.068 -4.053 17.595 1.00 93.56 207 SER A N 1
ATOM 1566 C CA . SER A 1 207 ? 11.276 -4.871 17.477 1.00 93.56 207 SER A CA 1
ATOM 1567 C C . SER A 1 207 ? 11.240 -5.951 18.544 1.00 93.56 207 SER A C 1
ATOM 1569 O O . SER A 1 207 ? 10.967 -5.656 19.707 1.00 93.56 207 SER A O 1
ATOM 1571 N N . ARG A 1 208 ? 11.535 -7.184 18.154 1.00 93.06 208 ARG A N 1
ATOM 1572 C CA . ARG A 1 208 ? 11.706 -8.325 19.045 1.00 93.06 208 ARG A CA 1
ATOM 1573 C C . ARG A 1 208 ? 13.099 -8.886 18.851 1.00 93.06 208 ARG A C 1
ATOM 1575 O O . ARG A 1 208 ? 13.560 -9.025 17.723 1.00 93.06 208 ARG A O 1
ATOM 1582 N N . ASP A 1 209 ? 13.749 -9.200 19.954 1.00 94.38 209 ASP A N 1
ATOM 1583 C CA . ASP A 1 209 ? 15.034 -9.875 19.918 1.00 94.38 209 ASP A CA 1
ATOM 1584 C C . ASP A 1 209 ? 14.847 -11.350 19.519 1.00 94.38 209 ASP A C 1
ATOM 1586 O O . ASP A 1 209 ? 13.812 -11.965 19.802 1.00 94.38 209 ASP A O 1
ATOM 1590 N N . SER A 1 210 ? 15.824 -11.898 18.806 1.00 94.25 210 SER A N 1
ATOM 1591 C CA . SER A 1 210 ? 15.801 -13.270 18.308 1.00 94.25 210 SER A CA 1
ATOM 1592 C C . SER A 1 210 ? 15.930 -14.267 19.455 1.00 94.25 210 SER A C 1
ATOM 1594 O O . SER A 1 210 ? 16.697 -14.065 20.394 1.00 94.25 210 SER A O 1
ATOM 1596 N N . GLY A 1 211 ? 15.246 -15.406 19.330 1.00 95.62 211 GLY A N 1
ATOM 1597 C CA . GLY A 1 211 ? 15.386 -16.532 20.258 1.00 95.62 211 GLY A CA 1
ATOM 1598 C C . GLY A 1 211 ? 16.734 -17.264 20.166 1.00 95.62 211 GLY A C 1
ATOM 1599 O O . GLY A 1 211 ? 16.973 -18.194 20.936 1.00 95.62 211 GLY A O 1
ATOM 1600 N N . MET A 1 212 ? 17.615 -16.873 19.235 1.00 96.06 212 MET A N 1
ATOM 1601 C CA . MET A 1 212 ? 18.964 -17.427 19.106 1.00 96.06 212 MET A CA 1
ATOM 1602 C C . MET A 1 212 ? 19.795 -17.136 20.360 1.00 96.06 212 MET A C 1
ATOM 1604 O O . MET A 1 212 ? 20.127 -15.982 20.652 1.00 96.06 212 MET A O 1
ATOM 1608 N N . LYS A 1 213 ? 20.150 -18.207 21.080 1.00 96.06 213 LYS A N 1
ATOM 1609 C CA . LYS A 1 213 ? 21.002 -18.147 22.278 1.00 96.06 213 LYS A CA 1
ATOM 1610 C C . LYS A 1 213 ? 22.470 -17.896 21.928 1.00 96.06 213 LYS A C 1
ATOM 1612 O O . LYS A 1 213 ? 23.125 -17.099 22.586 1.00 96.06 213 LYS A O 1
ATOM 1617 N N . PHE A 1 214 ? 22.976 -18.557 20.887 1.00 95.50 214 PHE A N 1
ATOM 1618 C CA . PHE A 1 214 ? 24.309 -18.299 20.344 1.00 95.50 214 PHE A CA 1
ATOM 1619 C C . PHE A 1 214 ? 24.238 -17.198 19.283 1.00 95.50 214 PHE A C 1
ATOM 1621 O O . PHE A 1 214 ? 23.344 -17.223 18.433 1.00 95.50 214 PHE A O 1
ATOM 1628 N N . ARG A 1 215 ? 25.185 -16.253 19.319 1.00 93.75 215 ARG A N 1
ATOM 1629 C CA . ARG A 1 215 ? 25.274 -15.150 18.358 1.00 93.75 215 ARG A CA 1
ATOM 1630 C C . ARG A 1 215 ? 26.704 -14.979 17.881 1.00 93.75 215 ARG A C 1
ATOM 1632 O O . ARG A 1 215 ? 27.602 -14.763 18.688 1.00 93.75 215 ARG A O 1
ATOM 1639 N N . ASN A 1 216 ? 26.889 -15.024 16.568 1.00 91.12 216 ASN A N 1
ATOM 1640 C CA . ASN A 1 216 ? 28.119 -14.578 15.936 1.00 91.12 216 ASN A CA 1
ATOM 1641 C C . ASN A 1 216 ? 27.945 -13.125 15.475 1.00 91.12 216 ASN A C 1
ATOM 1643 O O . ASN A 1 216 ? 27.122 -12.861 14.601 1.00 91.12 216 ASN A O 1
ATOM 1647 N N . SER A 1 217 ? 28.682 -12.198 16.086 1.00 88.44 217 SER A N 1
ATOM 1648 C CA . SER A 1 217 ? 28.630 -10.763 15.780 1.00 88.44 217 SER A CA 1
ATOM 1649 C C . SER A 1 217 ? 29.663 -10.313 14.746 1.00 88.44 217 SER A C 1
ATOM 1651 O O . SER A 1 217 ? 29.655 -9.145 14.372 1.00 88.44 217 SER A O 1
ATOM 1653 N N . SER A 1 218 ? 30.568 -11.194 14.301 1.00 88.75 218 SER A N 1
ATOM 1654 C CA . SER A 1 218 ? 31.570 -10.852 13.279 1.00 88.75 218 SER A CA 1
ATOM 1655 C C . SER A 1 218 ? 31.036 -10.950 11.851 1.00 88.75 218 SER A C 1
ATOM 1657 O O . SER A 1 218 ? 31.691 -10.491 10.919 1.00 88.75 218 SER A O 1
ATOM 1659 N N . VAL A 1 219 ? 29.853 -11.543 11.674 1.00 85.81 219 VAL A N 1
ATOM 1660 C CA . VAL A 1 219 ? 29.220 -11.757 10.372 1.00 85.81 219 VAL A CA 1
ATOM 1661 C C . VAL A 1 219 ? 27.995 -10.861 10.255 1.00 85.81 219 VAL A C 1
ATOM 1663 O O . VAL A 1 219 ? 27.152 -10.839 11.150 1.00 85.81 219 VAL A O 1
ATOM 1666 N N . ALA A 1 220 ? 27.895 -10.164 9.128 1.00 85.50 220 ALA A N 1
ATOM 1667 C CA . ALA A 1 220 ? 26.724 -9.393 8.735 1.00 85.50 220 ALA A CA 1
ATOM 1668 C C . ALA A 1 220 ? 26.174 -9.943 7.415 1.00 85.50 220 ALA A C 1
ATOM 1670 O O . ALA A 1 220 ? 26.935 -10.248 6.493 1.00 85.50 220 ALA A O 1
ATOM 1671 N N . MET A 1 221 ? 24.855 -10.068 7.329 1.00 81.88 221 MET A N 1
ATOM 1672 C CA . MET A 1 221 ? 24.137 -10.509 6.144 1.00 81.88 221 MET A CA 1
ATOM 1673 C C . MET A 1 221 ? 23.572 -9.286 5.413 1.00 81.88 221 MET A C 1
ATOM 1675 O O . MET A 1 221 ? 22.726 -8.548 5.912 1.00 81.88 221 MET A O 1
ATOM 1679 N N . GLY A 1 222 ? 24.009 -9.085 4.169 1.00 76.75 222 GLY A N 1
ATOM 1680 C CA . GLY A 1 222 ? 23.545 -7.979 3.329 1.00 76.75 222 GLY A CA 1
ATOM 1681 C C . GLY A 1 222 ? 24.337 -6.679 3.507 1.00 76.75 222 GLY A C 1
ATOM 1682 O O . GLY A 1 222 ? 25.433 -6.653 4.052 1.00 76.75 222 GLY A O 1
ATOM 1683 N N . ALA A 1 223 ? 23.800 -5.586 2.960 1.00 66.88 223 ALA A N 1
ATOM 1684 C CA . ALA A 1 223 ? 24.585 -4.389 2.644 1.00 66.88 223 ALA A CA 1
ATOM 1685 C C . ALA A 1 223 ? 24.826 -3.407 3.811 1.00 66.88 223 ALA A C 1
ATOM 1687 O O . ALA A 1 223 ? 25.494 -2.398 3.609 1.00 66.88 223 ALA A O 1
ATOM 1688 N N . SER A 1 224 ? 24.275 -3.629 5.011 1.00 60.69 224 SER A N 1
ATOM 1689 C CA . SER A 1 224 ? 24.348 -2.638 6.095 1.00 60.69 224 SER A CA 1
ATOM 1690 C C . SER A 1 224 ? 24.754 -3.247 7.432 1.00 60.69 224 SER A C 1
ATOM 1692 O O . SER A 1 224 ? 24.005 -4.019 8.020 1.00 60.69 224 SER A O 1
ATOM 1694 N N . LEU A 1 225 ? 25.892 -2.785 7.959 1.00 62.28 225 LEU A N 1
ATOM 1695 C CA . LEU A 1 225 ? 26.385 -3.069 9.315 1.00 62.28 225 LEU A CA 1
ATOM 1696 C C . LEU A 1 225 ? 25.530 -2.424 10.427 1.00 62.28 225 LEU A C 1
ATOM 1698 O O . LEU A 1 225 ? 25.804 -2.615 11.608 1.00 62.28 225 LEU A O 1
ATOM 1702 N N . ALA A 1 226 ? 24.525 -1.616 10.074 1.00 59.72 226 ALA A N 1
ATOM 1703 C CA . ALA A 1 226 ? 23.803 -0.772 11.025 1.00 59.72 226 ALA A CA 1
ATOM 1704 C C . ALA A 1 226 ? 22.689 -1.500 11.799 1.00 59.72 226 ALA A C 1
ATOM 1706 O O . ALA A 1 226 ? 22.161 -0.947 12.762 1.00 59.72 226 ALA A O 1
ATOM 1707 N N . ASN A 1 227 ? 22.303 -2.714 11.395 1.00 66.00 227 ASN A N 1
ATOM 1708 C CA . ASN A 1 227 ? 21.204 -3.447 12.022 1.00 66.00 227 ASN A CA 1
ATOM 1709 C C . ASN A 1 227 ? 21.692 -4.761 12.633 1.00 66.00 227 ASN A C 1
ATOM 1711 O O . ASN A 1 227 ? 22.459 -5.494 12.024 1.00 66.00 227 ASN A O 1
ATOM 1715 N N . SER A 1 228 ? 21.192 -5.082 13.829 1.00 76.62 228 SER A N 1
ATOM 1716 C CA . SER A 1 228 ? 21.405 -6.401 14.428 1.00 76.62 228 SER A CA 1
ATOM 1717 C C . SER A 1 228 ? 20.679 -7.477 13.615 1.00 76.62 228 SER A C 1
ATOM 1719 O O . SER A 1 228 ? 19.456 -7.410 13.473 1.00 76.62 228 SER A O 1
ATOM 1721 N N . GLU A 1 229 ? 21.417 -8.499 13.171 1.00 85.06 229 GLU A N 1
ATOM 1722 C CA . GLU A 1 229 ? 20.892 -9.729 12.541 1.00 85.06 229 GLU A CA 1
ATOM 1723 C C . GLU A 1 229 ? 19.875 -10.464 13.421 1.00 85.06 229 GLU A C 1
ATOM 1725 O O . GLU A 1 229 ? 19.025 -11.222 12.959 1.00 85.06 229 GLU A O 1
ATOM 1730 N N . TYR A 1 230 ? 19.950 -10.222 14.726 1.00 90.31 230 TYR A N 1
ATOM 1731 C CA . TYR A 1 230 ? 19.125 -10.871 15.731 1.00 90.31 230 TYR A CA 1
ATOM 1732 C C . TYR A 1 230 ? 17.909 -10.020 16.113 1.00 90.31 230 TYR A C 1
ATOM 1734 O O . TYR A 1 230 ? 17.254 -10.317 17.103 1.00 90.31 230 TYR A O 1
ATOM 1742 N N . SER A 1 231 ? 17.584 -8.972 15.351 1.00 90.44 231 SER A N 1
ATOM 1743 C CA . SER A 1 231 ? 16.413 -8.126 15.589 1.00 90.44 231 SER A CA 1
ATOM 1744 C C . SER A 1 231 ? 15.324 -8.367 14.544 1.00 90.44 231 SER A C 1
ATOM 1746 O O . SER A 1 231 ? 15.512 -8.147 13.349 1.00 90.44 231 SER A O 1
ATOM 1748 N N . LEU A 1 232 ? 14.143 -8.781 15.001 1.00 90.88 232 LEU A N 1
ATOM 1749 C CA . LEU A 1 232 ? 12.982 -9.094 14.174 1.00 90.88 232 LEU A CA 1
ATOM 1750 C C . LEU A 1 232 ? 11.913 -8.013 14.335 1.00 90.88 232 LEU A C 1
ATOM 1752 O O . LEU A 1 232 ? 11.442 -7.747 15.439 1.00 90.88 232 LEU A O 1
ATOM 1756 N N . LYS A 1 233 ? 11.470 -7.404 13.232 1.00 92.25 233 LYS A N 1
ATOM 1757 C CA . LYS A 1 233 ? 10.339 -6.462 13.258 1.00 92.25 233 LYS A CA 1
ATOM 1758 C C . LYS A 1 233 ? 9.035 -7.214 13.010 1.00 92.25 233 LYS A C 1
ATOM 1760 O O . LYS A 1 233 ? 8.808 -7.682 11.898 1.00 92.25 233 LYS A O 1
ATOM 1765 N N . VAL A 1 234 ? 8.170 -7.274 14.018 1.00 94.31 234 VAL A N 1
ATOM 1766 C CA . VAL A 1 234 ? 6.882 -7.987 13.971 1.00 94.31 234 VAL A CA 1
ATOM 1767 C C . VAL A 1 234 ? 5.747 -6.996 14.212 1.00 94.31 234 VAL A C 1
ATOM 1769 O O . VAL A 1 234 ? 5.907 -6.047 14.979 1.00 94.31 234 VAL A O 1
ATOM 1772 N N . THR A 1 235 ? 4.613 -7.171 13.530 1.00 95.44 235 THR A N 1
ATOM 1773 C CA . THR A 1 235 ? 3.409 -6.371 13.794 1.00 95.44 235 THR A CA 1
ATOM 1774 C C . THR A 1 235 ? 2.921 -6.626 15.218 1.00 95.44 235 THR A C 1
ATOM 1776 O O . THR A 1 235 ? 2.792 -7.772 15.644 1.00 95.44 235 THR A O 1
ATOM 1779 N N . ASP A 1 236 ? 2.664 -5.551 15.957 1.00 96.75 236 ASP A N 1
ATOM 1780 C CA . ASP A 1 236 ? 2.337 -5.587 17.376 1.00 96.75 236 ASP A CA 1
ATOM 1781 C C . ASP A 1 236 ? 0.823 -5.491 17.592 1.00 96.75 236 ASP A C 1
ATOM 1783 O O . ASP A 1 236 ? 0.189 -4.493 17.237 1.00 96.75 236 ASP A O 1
ATOM 1787 N N . VAL A 1 237 ? 0.241 -6.528 18.199 1.00 97.69 237 VAL A N 1
ATOM 1788 C CA . VAL A 1 237 ? -1.206 -6.619 18.439 1.00 97.69 237 VAL A CA 1
ATOM 1789 C C . VAL A 1 237 ? -1.709 -5.463 19.307 1.00 97.69 237 VAL A C 1
ATOM 1791 O O . VAL A 1 237 ? -2.786 -4.931 19.035 1.00 97.69 237 VAL A O 1
ATOM 1794 N N . ALA A 1 238 ? -0.950 -5.042 20.323 1.00 97.50 238 ALA A N 1
ATOM 1795 C CA . ALA A 1 238 ? -1.363 -3.955 21.205 1.00 97.50 238 ALA A CA 1
ATOM 1796 C C . ALA A 1 238 ? -1.395 -2.624 20.446 1.00 97.50 238 ALA A C 1
ATOM 1798 O O . ALA A 1 238 ? -2.380 -1.894 20.534 1.00 97.50 238 ALA A O 1
ATOM 1799 N N . LYS A 1 239 ? -0.380 -2.353 19.614 1.00 96.69 239 LYS A N 1
ATOM 1800 C CA . LYS A 1 239 ? -0.358 -1.141 18.777 1.00 96.69 239 LYS A CA 1
ATOM 1801 C C . LYS A 1 239 ? -1.520 -1.100 17.791 1.00 96.69 239 LYS A C 1
ATOM 1803 O O . LYS A 1 239 ? -2.149 -0.055 17.649 1.00 96.69 239 LYS A O 1
ATOM 1808 N N . VAL A 1 240 ? -1.828 -2.221 17.134 1.00 97.31 240 VAL A N 1
ATOM 1809 C CA . VAL A 1 240 ? -2.980 -2.310 16.219 1.00 97.31 240 VAL A CA 1
ATOM 1810 C C . VAL A 1 240 ? -4.290 -2.047 16.965 1.00 97.31 240 VAL A C 1
ATOM 1812 O O . VAL A 1 240 ? -5.122 -1.287 16.475 1.00 97.31 240 VAL A O 1
ATOM 1815 N N . ARG A 1 241 ? -4.470 -2.610 18.170 1.00 97.88 241 ARG A N 1
ATOM 1816 C CA . ARG A 1 241 ? -5.659 -2.350 19.001 1.00 97.88 241 ARG A CA 1
ATOM 1817 C C . ARG A 1 241 ? -5.789 -0.874 19.374 1.00 97.88 241 ARG A C 1
ATOM 1819 O O . ARG A 1 241 ? -6.880 -0.330 19.230 1.00 97.88 241 ARG A O 1
ATOM 1826 N N . THR A 1 242 ? -4.703 -0.225 19.790 1.00 97.56 242 THR A N 1
ATOM 1827 C CA . THR A 1 242 ? -4.705 1.208 20.126 1.00 97.56 242 THR A CA 1
ATOM 1828 C C . THR A 1 242 ? -5.063 2.071 18.918 1.00 97.56 242 THR A C 1
ATOM 1830 O O . THR A 1 242 ? -5.929 2.933 19.021 1.00 97.56 242 THR A O 1
ATOM 1833 N N . LEU A 1 243 ? -4.459 1.810 17.754 1.00 96.56 243 LEU A N 1
ATOM 1834 C CA . LEU A 1 243 ? -4.772 2.531 16.514 1.00 96.56 243 LEU A CA 1
ATOM 1835 C C . LEU A 1 243 ? -6.243 2.367 16.116 1.00 96.56 243 LEU A C 1
ATOM 1837 O O . LEU A 1 243 ? -6.893 3.343 15.754 1.00 96.56 243 LEU A O 1
ATOM 1841 N N . ASN A 1 244 ? -6.782 1.152 16.227 1.00 96.31 244 ASN A N 1
ATOM 1842 C CA . ASN A 1 244 ? -8.191 0.884 15.947 1.00 96.31 244 ASN A CA 1
ATOM 1843 C C . ASN A 1 244 ? -9.123 1.621 16.925 1.00 96.31 244 ASN A C 1
ATOM 1845 O O . ASN A 1 244 ? -10.131 2.179 16.509 1.00 96.31 244 ASN A O 1
ATOM 1849 N N . ALA A 1 245 ? -8.780 1.666 18.216 1.00 96.62 245 ALA A N 1
ATOM 1850 C CA . ALA A 1 245 ? -9.555 2.408 19.209 1.00 96.62 245 ALA A CA 1
ATOM 1851 C C . ALA A 1 245 ? -9.586 3.916 18.905 1.00 96.62 245 ALA A C 1
ATOM 1853 O O . ALA A 1 245 ? -10.650 4.524 18.959 1.00 96.62 245 ALA A O 1
ATOM 1854 N N . ILE A 1 246 ? -8.448 4.499 18.514 1.00 95.56 246 ILE A N 1
ATOM 1855 C CA . ILE A 1 246 ? -8.369 5.906 18.091 1.00 95.56 246 ILE A CA 1
ATOM 1856 C C . ILE A 1 246 ? -9.238 6.144 16.851 1.00 95.56 246 ILE A C 1
ATOM 1858 O O . ILE A 1 246 ? -10.024 7.084 16.835 1.00 95.56 246 ILE A O 1
ATOM 1862 N N . ALA A 1 247 ? -9.134 5.284 15.834 1.00 94.38 247 ALA A N 1
ATOM 1863 C CA . ALA A 1 247 ? -9.904 5.428 14.600 1.00 94.38 247 ALA A CA 1
ATOM 1864 C C . ALA A 1 247 ? -11.421 5.366 14.843 1.00 94.38 247 ALA A C 1
ATOM 1866 O O . ALA A 1 247 ? -12.158 6.193 14.314 1.00 94.38 247 ALA A O 1
ATOM 1867 N N . LYS A 1 248 ? -11.887 4.438 15.691 1.00 92.50 248 LYS A N 1
ATOM 1868 C CA . LYS A 1 248 ? -13.310 4.305 16.052 1.00 92.50 248 LYS A CA 1
ATOM 1869 C C . LYS A 1 248 ? -13.889 5.531 16.754 1.00 92.50 248 LYS A C 1
ATOM 1871 O O . LYS A 1 248 ? -15.081 5.772 16.631 1.00 92.50 248 LYS A O 1
ATOM 1876 N N . ASN A 1 249 ? -13.069 6.286 17.480 1.00 89.69 249 ASN A N 1
ATOM 1877 C CA . ASN A 1 249 ? -13.522 7.497 18.161 1.00 89.69 249 ASN A CA 1
ATOM 1878 C C . ASN A 1 249 ? -13.719 8.684 17.203 1.00 89.69 249 ASN A C 1
ATOM 1880 O O . ASN A 1 249 ? -14.328 9.671 17.598 1.00 89.69 249 ASN A O 1
ATOM 1884 N N . ILE A 1 250 ? -13.177 8.606 15.983 1.00 88.31 250 ILE A N 1
ATOM 1885 C CA . ILE A 1 250 ? -13.135 9.719 15.024 1.00 88.31 250 ILE A CA 1
ATOM 1886 C C . ILE A 1 250 ? -14.033 9.444 13.814 1.00 88.31 250 ILE A C 1
ATOM 1888 O O . ILE A 1 250 ? -14.735 10.341 13.365 1.00 88.31 250 ILE A O 1
ATOM 1892 N N . LEU A 1 251 ? -14.016 8.217 13.285 1.00 75.56 251 LEU A N 1
ATOM 1893 C CA . LEU A 1 251 ? -14.737 7.820 12.066 1.00 75.56 251 LEU A CA 1
ATOM 1894 C C . LEU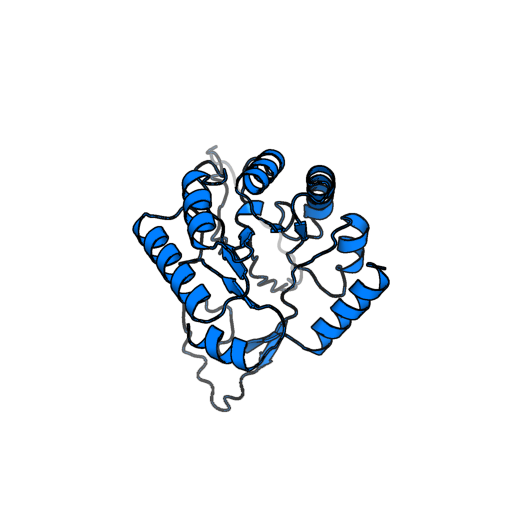 A 1 251 ? -16.212 7.443 12.327 1.00 75.56 251 LEU A C 1
ATOM 1896 O O . LEU A 1 251 ? -16.704 6.484 11.736 1.00 75.56 251 LEU A O 1
ATOM 1900 N N . VAL A 1 252 ? -16.880 8.148 13.245 1.00 54.34 252 VAL A N 1
ATOM 1901 C CA . VAL A 1 252 ? -18.291 7.915 13.618 1.00 54.34 252 VAL A CA 1
ATOM 1902 C C . VAL A 1 252 ? -19.226 8.277 12.469 1.00 54.34 252 VAL A C 1
ATOM 1904 O O . VAL A 1 252 ? -19.050 9.375 11.894 1.00 54.34 252 VAL A O 1
#